Protein AF-A0A2D4L7W8-F1 (afdb_monomer)

Mean predicted aligned error: 4.24 Å

Radius of gyration: 17.44 Å; Cα contacts (8 Å, |Δi|>4): 324; chains: 1; bounding box: 41×47×42 Å

Solvent-accessible surface area (backbone atoms only — not comparable to full-atom values): 11522 Å² total; per-residue (Å²): 125,70,59,63,30,52,52,22,44,49,48,21,53,42,29,72,66,63,57,94,50,71,94,40,73,62,56,57,55,51,52,47,52,36,51,49,55,30,62,45,33,72,80,46,56,78,88,50,37,60,56,37,47,55,24,29,33,50,16,48,33,28,38,46,62,55,66,64,58,56,94,80,78,64,86,55,71,70,58,56,54,50,52,53,51,37,54,54,33,43,73,48,94,47,49,46,26,17,25,31,24,24,44,39,58,26,39,53,56,46,79,82,39,55,72,38,38,49,64,52,52,53,47,34,46,61,38,42,51,94,62,95,91,61,91,48,40,66,21,21,18,30,16,36,42,15,53,35,36,40,45,65,52,48,31,77,34,66,89,44,56,51,30,47,24,45,11,62,89,39,40,55,60,54,50,48,54,32,54,56,28,60,71,40,78,46,68,56,100,90,39,69,47,10,55,56,19,25,52,29,13,54,52,26,49,50,53,50,51,55,50,33,63,74,73,48,52,75,55,75,82,87

Secondary structure (DSSP, 8-state):
--HHHHHHHHHHHHHHTT-S-TT-THHHHHHHHHHHHHHGGGGS-HHHHHHHHHHHHHHHHHHIIIII--TT-PPPHHHHHHHHHHHHHTT-SSHHHHHHHHHHHHHS-HHHHTTTHHHHHHH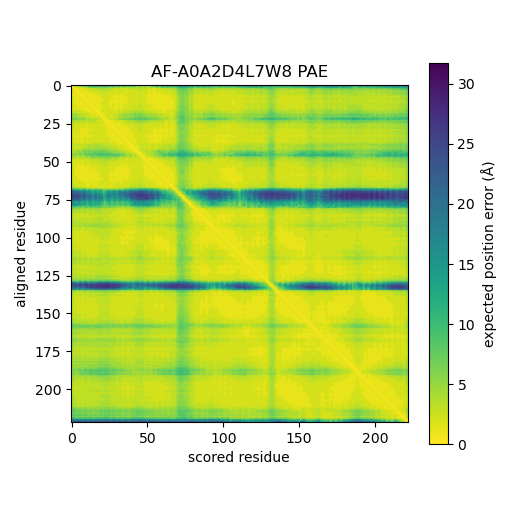HHHHHS--TT---HHHHHHHHHHHHHHHHHH-B-TTS-TTTSB-TTTHHHHHHHHHHHTT----BTTB-THHHHHHHHHHHHHHHHHHHHHH-GGGTT-

pLDDT: mean 92.63, std 9.6, range [49.78, 98.81]

InterPro domains:
  IPR016024 Armadillo-type fold [SSF48371] (28-213)
  IPR033162 Tubulin-folding cofactor D [PTHR12658] (1-216)

Nearest PDB structures (foldseek):
  3nmx-assembly3_C  TM=4.603E-01  e=1.894E-02  Homo sapiens
  3nmw-assembly2_B  TM=4.094E-01  e=3.753E-02  Homo sapiens
  3qhe-assembly1_A  TM=4.234E-01  e=6.488E-02  Homo sapiens
  3nmz-assembly3_B  TM=4.646E-01  e=1.770E-01  Homo sapiens
  4a0c-assembly2_B  TM=3.896E-01  e=1.853E-01  Homo sapiens

Foldseek 3Di:
DVPLLVLLQVLLVCLVVLPVCAVPCVLVVLVVSLLVLLQCLLVDDPVCSVSNLVSSLSSLLSSCVRHVPDPVLDHDPVLVVVVVSLLVQLVDPRLSSLLSSLSNLLSHALSSQALPQVVLLVSLLVSLDDDDPDPSLSSNLSSLLSLLSNQVRLAADQPDDSSRHNHLVCVVVSLVSLVNLLPQQDADPVGRSSVSSNVSSVVSVVSSCVRCVVPPVVSVVD

Organism: NCBI:txid1970185

Sequence (222 aa):
ELMRPAVCTLIEKLSLSKMPFRKDPIIDDWQWLINDSLQSLHLISSNSRQRIKESAVSALAALCNEYYCNEEGGGNPAEQDLLVQYISGLQSHEEMIRCGFSLALGALPKFLLKGKLQEVLDALKKATSISGGVSFAESRRDGLKAVARVCLTVGVNGEGSPNEFVCKSNVTKIYNILLDGLNDYTTDSRGDVGAWVREAAMTSLMEITLLLTRTEPALIDA

Structure (mmCIF, N/CA/C/O backbone):
data_AF-A0A2D4L7W8-F1
#
_entry.id   AF-A0A2D4L7W8-F1
#
loop_
_atom_site.group_PDB
_atom_site.id
_atom_site.type_symbol
_atom_site.label_atom_id
_atom_site.label_alt_id
_atom_site.label_comp_id
_atom_site.label_asym_id
_atom_site.label_entity_id
_atom_site.label_seq_id
_atom_site.pdbx_PDB_ins_code
_atom_site.Cartn_x
_atom_site.Cartn_y
_atom_site.Cartn_z
_atom_site.occupancy
_atom_site.B_iso_or_equiv
_atom_site.auth_seq_id
_atom_site.auth_comp_id
_atom_site.auth_asym_id
_atom_site.auth_atom_id
_atom_site.pdbx_PDB_model_num
ATOM 1 N N . GLU A 1 1 ? 17.115 10.110 -14.290 1.00 74.94 1 GLU A N 1
ATOM 2 C CA . GLU A 1 1 ? 15.826 9.998 -13.562 1.00 74.94 1 GLU A CA 1
ATOM 3 C C . GLU A 1 1 ? 14.611 9.687 -14.447 1.00 74.94 1 GLU A C 1
ATOM 5 O O . GLU A 1 1 ? 13.678 9.080 -13.947 1.00 74.94 1 GLU A O 1
ATOM 10 N N . LEU A 1 2 ? 14.611 10.017 -15.750 1.00 88.00 2 LEU A N 1
ATOM 11 C CA . LEU A 1 2 ? 13.474 9.735 -16.652 1.00 88.00 2 LEU A CA 1
ATOM 12 C C . LEU A 1 2 ? 13.341 8.267 -17.099 1.00 88.00 2 LEU A C 1
ATOM 14 O O . LEU A 1 2 ? 12.250 7.844 -17.467 1.00 88.00 2 LEU A O 1
ATOM 18 N N . MET A 1 3 ? 14.427 7.488 -17.047 1.00 93.56 3 MET A N 1
ATOM 19 C CA . MET A 1 3 ? 14.428 6.096 -17.515 1.00 93.56 3 MET A CA 1
ATOM 20 C C . MET A 1 3 ? 13.598 5.166 -16.629 1.00 93.56 3 MET A C 1
ATOM 22 O O . MET A 1 3 ? 12.768 4.435 -17.149 1.00 93.56 3 MET A O 1
ATOM 26 N N . ARG A 1 4 ? 13.762 5.227 -15.298 1.00 94.31 4 ARG A N 1
ATOM 27 C CA . ARG A 1 4 ? 12.995 4.396 -14.350 1.00 94.31 4 ARG A CA 1
ATOM 28 C C . ARG A 1 4 ? 11.478 4.477 -14.575 1.00 94.31 4 ARG A C 1
ATOM 30 O O . ARG A 1 4 ? 10.881 3.426 -14.797 1.00 94.31 4 ARG A O 1
ATOM 37 N N . PRO A 1 5 ? 10.847 5.671 -14.597 1.00 94.94 5 PRO A N 1
ATOM 38 C CA . PRO A 1 5 ? 9.410 5.745 -14.801 1.00 94.94 5 PRO A CA 1
ATOM 39 C C . PRO A 1 5 ? 9.003 5.317 -16.214 1.00 94.94 5 PRO A C 1
ATOM 41 O O . PRO A 1 5 ? 7.969 4.682 -16.364 1.00 94.94 5 PRO A O 1
ATOM 44 N N . ALA A 1 6 ? 9.815 5.593 -17.243 1.00 97.00 6 ALA A N 1
ATOM 45 C CA . ALA A 1 6 ? 9.523 5.145 -18.606 1.00 97.00 6 ALA A CA 1
ATOM 46 C C . ALA A 1 6 ? 9.536 3.612 -18.732 1.00 97.00 6 ALA A C 1
ATOM 48 O O . ALA A 1 6 ? 8.628 3.041 -19.333 1.00 97.00 6 ALA A O 1
ATOM 49 N N . VAL A 1 7 ? 10.527 2.945 -18.134 1.00 97.25 7 VAL A N 1
ATOM 50 C CA . VAL A 1 7 ? 10.622 1.479 -18.142 1.00 97.25 7 VAL A CA 1
ATOM 51 C C . VAL A 1 7 ? 9.527 0.856 -17.277 1.00 97.25 7 VAL A C 1
ATOM 53 O O . VAL A 1 7 ? 8.903 -0.100 -17.718 1.00 97.25 7 VAL A O 1
ATOM 56 N N . CYS A 1 8 ? 9.207 1.429 -16.111 1.00 98.19 8 CYS A N 1
ATOM 57 C CA . CYS A 1 8 ? 8.067 0.972 -15.310 1.00 98.19 8 CYS A CA 1
ATOM 58 C C . CYS A 1 8 ? 6.753 1.077 -16.102 1.00 98.19 8 CYS A C 1
ATOM 60 O O . CYS A 1 8 ? 5.992 0.118 -16.156 1.00 98.19 8 CYS A O 1
ATOM 62 N N . THR A 1 9 ? 6.512 2.193 -16.798 1.00 98.25 9 THR A N 1
ATOM 63 C CA . THR A 1 9 ? 5.343 2.326 -17.679 1.00 98.25 9 THR A CA 1
ATOM 64 C C . THR A 1 9 ? 5.361 1.302 -18.815 1.00 98.25 9 THR A C 1
ATOM 66 O O . THR A 1 9 ? 4.315 0.745 -19.132 1.00 98.25 9 THR A O 1
ATOM 69 N N . LEU A 1 10 ? 6.516 1.016 -19.422 1.00 98.25 10 LEU A N 1
ATOM 70 C CA . LEU A 1 10 ? 6.618 -0.032 -20.439 1.00 98.25 10 LEU A CA 1
ATOM 71 C C . LEU A 1 10 ? 6.218 -1.398 -19.866 1.00 98.25 10 LEU A C 1
ATOM 73 O O . LEU A 1 10 ? 5.358 -2.054 -20.448 1.00 98.25 10 LEU A O 1
ATOM 77 N N . ILE A 1 11 ? 6.784 -1.789 -18.719 1.00 98.50 11 ILE A N 1
ATOM 78 C CA . ILE A 1 11 ? 6.453 -3.042 -18.025 1.00 98.50 11 ILE A CA 1
ATOM 79 C C . ILE A 1 11 ? 4.950 -3.104 -17.752 1.00 98.50 11 ILE A C 1
ATOM 81 O O . ILE A 1 11 ? 4.298 -4.069 -18.135 1.00 98.50 11 ILE A O 1
ATOM 85 N N . GLU A 1 12 ? 4.376 -2.043 -17.180 1.00 98.56 12 GLU A N 1
ATOM 86 C CA . GLU A 1 12 ? 2.938 -1.939 -16.928 1.00 98.56 12 GLU A CA 1
ATOM 87 C C . GLU A 1 12 ? 2.121 -2.205 -18.202 1.00 98.56 12 GLU A C 1
ATOM 89 O O . GLU A 1 12 ? 1.208 -3.031 -18.193 1.00 98.56 12 GLU A O 1
ATOM 94 N N . LYS A 1 13 ? 2.449 -1.546 -19.323 1.00 98.50 13 LYS A N 1
ATOM 95 C CA . LYS A 1 13 ? 1.697 -1.709 -20.577 1.00 98.50 13 LYS A CA 1
ATOM 96 C C . LYS A 1 13 ? 1.876 -3.089 -21.200 1.00 98.50 13 LYS A C 1
ATOM 98 O O . LYS A 1 13 ? 0.904 -3.608 -21.747 1.00 98.50 13 LYS A O 1
ATOM 103 N N . LEU A 1 14 ? 3.057 -3.696 -21.103 1.00 98.12 14 LEU A N 1
ATOM 104 C CA . LEU A 1 14 ? 3.293 -5.060 -21.586 1.00 98.12 14 LEU A CA 1
ATOM 105 C C . LEU A 1 14 ? 2.501 -6.085 -20.763 1.00 98.12 14 LEU A C 1
ATOM 107 O O . LEU A 1 14 ? 1.849 -6.947 -21.351 1.00 98.12 14 LEU A O 1
ATOM 111 N N . SER A 1 15 ? 2.489 -5.947 -19.433 1.00 97.31 15 SER A N 1
ATOM 112 C CA . SER A 1 15 ? 1.692 -6.782 -18.526 1.00 97.31 15 SER A CA 1
ATOM 113 C C . SER A 1 15 ? 0.192 -6.640 -18.794 1.00 97.31 15 SER A C 1
ATOM 115 O O . SER A 1 15 ? -0.500 -7.634 -18.985 1.00 97.31 15 SER A O 1
ATOM 117 N N . LEU A 1 16 ? -0.322 -5.409 -18.901 1.00 97.31 16 LEU A N 1
ATOM 118 C CA . LEU A 1 16 ? -1.742 -5.163 -19.196 1.00 97.31 16 LEU A CA 1
ATOM 119 C C . LEU A 1 16 ? -2.159 -5.668 -20.586 1.00 97.31 16 LEU A C 1
ATOM 121 O O . LEU A 1 16 ? -3.309 -6.057 -20.779 1.00 97.31 16 LEU A O 1
ATOM 125 N N . SER A 1 17 ? -1.229 -5.677 -21.544 1.00 97.56 17 SER A N 1
ATOM 126 C CA . SER A 1 17 ? -1.450 -6.222 -22.890 1.00 97.56 17 SER A CA 1
ATOM 127 C C . SER A 1 17 ? -1.303 -7.743 -22.955 1.00 97.56 17 SER A C 1
ATOM 129 O O . SER A 1 17 ? -1.471 -8.309 -24.033 1.00 97.56 17 SER A O 1
ATOM 131 N N . LYS A 1 18 ? -0.995 -8.404 -21.829 1.00 95.19 18 LYS A N 1
ATOM 132 C CA . LYS A 1 18 ? -0.820 -9.859 -21.723 1.00 95.19 18 LYS A CA 1
ATOM 133 C C . LYS A 1 18 ? 0.200 -10.403 -22.717 1.00 95.19 18 LYS A C 1
ATOM 135 O O . LYS A 1 18 ? -0.028 -11.415 -23.382 1.00 95.19 18 LYS A O 1
ATOM 140 N N . MET A 1 19 ? 1.309 -9.682 -22.868 1.00 96.44 19 MET A N 1
ATOM 141 C CA . MET A 1 19 ? 2.380 -10.131 -23.748 1.00 96.44 19 MET A CA 1
ATOM 142 C C . MET A 1 19 ? 2.887 -11.512 -23.300 1.00 96.44 19 MET A C 1
ATOM 144 O O . MET A 1 19 ? 2.935 -11.788 -22.100 1.00 96.44 19 MET A O 1
ATOM 148 N N . PRO A 1 20 ? 3.257 -12.402 -24.235 1.00 94.12 20 PRO A N 1
ATOM 149 C CA . PRO A 1 20 ? 3.492 -13.816 -23.947 1.00 94.12 20 PRO A CA 1
ATOM 150 C C . PRO A 1 20 ? 4.878 -14.080 -23.324 1.00 94.12 20 PRO A C 1
ATOM 152 O O . PRO A 1 20 ? 5.646 -14.885 -23.836 1.00 94.12 20 PRO A O 1
ATOM 155 N N . PHE A 1 21 ? 5.193 -13.412 -22.210 1.00 93.00 21 PHE A N 1
ATOM 156 C CA . PHE A 1 21 ? 6.450 -13.546 -21.455 1.00 93.00 21 PHE A CA 1
ATOM 157 C C . PHE A 1 21 ? 6.312 -14.416 -20.194 1.00 93.00 21 PHE A C 1
ATOM 159 O O . PHE A 1 21 ? 7.176 -14.411 -19.321 1.00 93.00 21 PHE A O 1
ATOM 166 N N . ARG A 1 22 ? 5.216 -15.171 -20.047 1.00 87.12 22 ARG A N 1
ATOM 167 C CA . ARG A 1 22 ? 5.065 -16.088 -18.906 1.00 87.12 22 ARG A CA 1
ATOM 168 C C . ARG A 1 22 ? 6.208 -17.106 -18.905 1.00 87.12 22 ARG A C 1
ATOM 170 O O . ARG A 1 22 ? 6.434 -17.769 -19.913 1.00 87.12 22 ARG A O 1
ATOM 177 N N . LYS A 1 23 ? 6.860 -17.267 -17.747 1.00 84.38 23 LYS A N 1
ATOM 178 C CA . LYS A 1 23 ? 8.045 -18.127 -17.534 1.00 84.38 23 LYS A CA 1
ATOM 179 C C . LYS A 1 23 ? 9.312 -17.662 -18.267 1.00 84.38 23 LYS A C 1
ATOM 181 O O . LYS A 1 23 ? 10.294 -18.399 -18.286 1.00 84.38 23 LYS A O 1
ATOM 186 N N . ASP A 1 24 ? 9.296 -16.473 -18.859 1.00 92.31 24 ASP A N 1
ATOM 187 C CA . ASP A 1 24 ? 10.491 -15.859 -19.423 1.00 92.31 24 ASP A CA 1
ATOM 188 C C . ASP A 1 24 ? 11.331 -15.233 -18.287 1.00 92.31 24 ASP A C 1
ATOM 190 O O . ASP A 1 24 ? 10.759 -14.556 -17.424 1.00 92.31 24 ASP A O 1
ATOM 194 N N . PRO A 1 25 ? 12.665 -15.427 -18.263 1.00 91.75 25 PRO A N 1
ATOM 195 C CA . PRO A 1 25 ? 13.550 -14.806 -17.273 1.00 91.75 25 PRO A CA 1
ATOM 196 C C . PRO A 1 25 ? 13.430 -13.277 -17.183 1.00 91.75 25 PRO A C 1
ATOM 198 O O . PRO A 1 25 ? 13.729 -12.700 -16.141 1.00 91.75 25 PRO A O 1
ATOM 201 N N . ILE A 1 26 ? 12.945 -12.609 -18.237 1.00 95.12 26 ILE A N 1
ATOM 202 C CA . ILE A 1 26 ? 12.735 -11.157 -18.248 1.00 95.12 26 ILE A CA 1
ATOM 203 C C . ILE A 1 26 ? 11.790 -10.676 -17.136 1.00 95.12 26 ILE A C 1
ATOM 205 O O . ILE A 1 26 ? 11.881 -9.527 -16.705 1.00 95.12 26 ILE A O 1
ATOM 209 N N . ILE A 1 27 ? 10.889 -11.539 -16.649 1.00 93.56 27 ILE A N 1
ATOM 210 C CA . ILE A 1 27 ? 9.978 -11.205 -15.548 1.00 93.56 27 ILE A CA 1
ATOM 211 C C . ILE A 1 27 ? 10.758 -10.929 -14.258 1.00 93.56 27 ILE A C 1
ATOM 213 O O . ILE A 1 27 ? 10.405 -10.002 -13.525 1.00 93.56 27 ILE A O 1
ATOM 217 N N . ASP A 1 28 ? 11.847 -11.661 -14.016 1.00 92.50 28 ASP A N 1
ATOM 218 C CA . ASP A 1 28 ? 12.707 -11.455 -12.850 1.00 92.50 28 ASP A CA 1
ATOM 219 C C . ASP A 1 28 ? 13.477 -10.131 -12.967 1.00 92.50 28 ASP A C 1
ATOM 221 O O . ASP A 1 28 ? 13.547 -9.368 -12.002 1.00 92.50 28 ASP A O 1
ATOM 225 N N . ASP A 1 29 ? 13.964 -9.792 -14.166 1.00 95.56 29 ASP A N 1
ATOM 226 C CA . ASP A 1 29 ? 14.625 -8.508 -14.437 1.00 95.56 29 ASP A CA 1
ATOM 227 C C . ASP A 1 29 ? 13.665 -7.320 -14.268 1.00 95.56 29 ASP A C 1
ATOM 229 O O . ASP A 1 29 ? 14.029 -6.273 -13.720 1.00 95.56 29 ASP A O 1
ATOM 233 N N . TRP A 1 30 ? 12.415 -7.466 -14.715 1.00 96.81 30 TRP A N 1
ATOM 234 C CA . TRP A 1 30 ? 11.371 -6.458 -14.533 1.00 96.81 30 TRP A CA 1
ATOM 235 C C . TRP A 1 30 ? 11.021 -6.269 -13.060 1.00 96.81 30 TRP A C 1
ATOM 237 O O . TRP A 1 30 ? 10.953 -5.129 -12.590 1.00 96.81 30 TRP A O 1
ATOM 247 N N . GLN A 1 31 ? 10.852 -7.365 -12.318 1.00 95.50 31 GLN A N 1
ATOM 248 C CA . GLN A 1 31 ? 10.612 -7.323 -10.879 1.00 95.50 31 GLN A CA 1
ATOM 249 C C . GLN A 1 31 ? 11.787 -6.678 -10.136 1.00 95.50 31 GLN A C 1
ATOM 251 O O . GLN A 1 31 ? 11.576 -5.828 -9.264 1.00 95.50 31 GLN A O 1
ATOM 256 N N . TRP A 1 32 ? 13.023 -7.027 -10.504 1.00 95.56 32 TRP A N 1
ATOM 257 C CA . TRP A 1 32 ? 14.230 -6.426 -9.948 1.00 95.56 32 TRP A CA 1
ATOM 258 C C . TRP A 1 32 ? 14.274 -4.920 -10.208 1.00 95.56 32 TRP A C 1
ATOM 260 O O . TRP A 1 32 ? 14.484 -4.151 -9.273 1.00 95.56 32 TRP A O 1
ATOM 270 N N . LEU A 1 33 ? 14.003 -4.472 -11.438 1.00 97.00 33 LEU A N 1
ATOM 271 C CA . LEU A 1 33 ? 14.020 -3.051 -11.793 1.00 97.00 33 LEU A CA 1
ATOM 272 C C . LEU A 1 33 ? 12.966 -2.249 -11.024 1.00 97.00 33 LEU A C 1
ATOM 274 O O . LEU A 1 33 ? 13.234 -1.117 -10.604 1.00 97.00 33 LEU A O 1
ATOM 278 N N . ILE A 1 34 ? 11.774 -2.816 -10.834 1.00 97.38 34 ILE A N 1
ATOM 279 C CA . ILE A 1 34 ? 10.714 -2.215 -10.016 1.00 97.38 34 ILE A CA 1
ATOM 280 C C . ILE A 1 34 ? 11.191 -2.089 -8.566 1.00 97.38 34 ILE A C 1
ATOM 282 O O . ILE A 1 34 ? 11.145 -0.993 -8.001 1.00 97.38 34 ILE A O 1
ATOM 286 N N . ASN A 1 35 ? 11.714 -3.172 -7.987 1.00 96.12 35 ASN A N 1
ATOM 287 C CA . ASN A 1 35 ? 12.196 -3.192 -6.606 1.00 96.12 35 ASN A CA 1
ATOM 288 C C . ASN A 1 35 ? 13.355 -2.211 -6.397 1.00 96.12 35 ASN A C 1
ATOM 290 O O . ASN A 1 35 ? 13.337 -1.427 -5.450 1.00 96.12 35 ASN A O 1
ATOM 294 N N . ASP A 1 36 ? 14.320 -2.181 -7.313 1.00 95.81 36 ASP A N 1
ATOM 295 C CA . ASP A 1 36 ? 15.438 -1.241 -7.293 1.00 95.81 36 ASP A CA 1
ATOM 296 C C . ASP A 1 36 ? 14.967 0.216 -7.444 1.00 95.81 36 ASP A C 1
ATOM 298 O O . ASP A 1 36 ? 15.502 1.125 -6.805 1.00 95.81 36 ASP A O 1
ATOM 302 N N . SER A 1 37 ? 13.915 0.461 -8.231 1.00 96.31 37 SER A N 1
ATOM 303 C CA . SER A 1 37 ? 13.325 1.798 -8.367 1.00 96.31 37 SER A CA 1
ATOM 304 C C . SER A 1 37 ? 12.682 2.294 -7.073 1.00 96.31 37 SER A C 1
ATOM 306 O O . SER A 1 37 ? 12.755 3.492 -6.802 1.00 96.31 37 SER A O 1
ATOM 308 N N . LEU A 1 38 ? 12.111 1.398 -6.261 1.00 95.81 38 LEU A N 1
ATOM 309 C CA . LEU A 1 38 ? 11.584 1.712 -4.928 1.00 95.81 38 LEU A CA 1
ATOM 310 C C . LEU A 1 38 ? 12.707 1.849 -3.884 1.00 95.81 38 LEU A C 1
ATOM 312 O O . LEU A 1 38 ? 12.706 2.793 -3.093 1.00 95.81 38 LEU A O 1
ATOM 316 N N . GLN A 1 39 ? 13.707 0.965 -3.919 1.00 94.69 39 GLN A N 1
ATOM 317 C CA . GLN A 1 39 ? 14.863 0.976 -3.013 1.00 94.69 39 GLN A CA 1
ATOM 318 C C . GLN A 1 39 ? 15.731 2.233 -3.194 1.00 94.69 39 GLN A C 1
ATOM 320 O O . GLN A 1 39 ? 16.248 2.808 -2.234 1.00 94.69 39 GLN A O 1
ATOM 325 N N . SER A 1 40 ? 15.874 2.702 -4.431 1.00 93.50 40 SER A N 1
ATOM 326 C CA . SER A 1 40 ? 16.736 3.834 -4.771 1.00 93.50 40 SER A CA 1
ATOM 327 C C . SER A 1 40 ? 16.064 5.203 -4.600 1.00 93.50 40 SER A C 1
ATOM 329 O O . SER A 1 40 ? 16.682 6.215 -4.924 1.00 93.50 40 SER A O 1
ATOM 331 N N . LEU A 1 41 ? 14.825 5.292 -4.091 1.00 92.88 41 LEU A N 1
ATOM 332 C CA . LEU A 1 41 ? 14.072 6.560 -4.018 1.00 92.88 41 LEU A CA 1
ATOM 333 C C . LEU A 1 41 ? 14.777 7.666 -3.218 1.00 92.88 41 LEU A C 1
ATOM 335 O O . LEU A 1 41 ? 14.593 8.846 -3.520 1.00 92.88 41 LEU A O 1
ATOM 339 N N . HIS A 1 42 ? 15.587 7.301 -2.224 1.00 91.06 42 HIS A N 1
ATOM 340 C CA . HIS A 1 42 ? 16.369 8.246 -1.423 1.00 91.06 42 HIS A CA 1
ATOM 341 C C . HIS A 1 42 ? 17.442 8.987 -2.251 1.00 91.06 42 HIS A C 1
ATOM 343 O O . HIS A 1 42 ? 17.759 10.136 -1.953 1.00 91.06 42 HIS A O 1
ATOM 349 N N . LEU A 1 43 ? 17.918 8.382 -3.347 1.00 91.62 43 LEU A N 1
ATOM 350 C CA . LEU A 1 43 ? 18.908 8.953 -4.273 1.00 91.62 43 LEU A CA 1
ATOM 351 C C . LEU A 1 43 ? 18.287 9.835 -5.368 1.00 91.62 43 LEU A C 1
ATOM 353 O O . LEU A 1 43 ? 19.010 10.461 -6.139 1.00 91.62 43 LEU A O 1
ATOM 357 N N . ILE A 1 44 ? 16.956 9.861 -5.478 1.00 90.81 44 ILE A N 1
ATOM 358 C CA . ILE A 1 44 ? 16.235 10.570 -6.542 1.00 90.81 44 ILE A CA 1
ATOM 359 C C . ILE A 1 44 ? 15.869 11.983 -6.084 1.00 90.81 44 ILE A C 1
ATOM 361 O O . ILE A 1 44 ? 15.522 12.199 -4.919 1.00 90.81 44 ILE A O 1
ATOM 365 N N . SER A 1 45 ? 15.879 12.947 -7.006 1.00 86.88 45 SER A N 1
ATOM 366 C CA . SER A 1 45 ? 15.394 14.306 -6.758 1.00 86.88 45 SER A CA 1
ATOM 367 C C . SER A 1 45 ? 13.921 14.341 -6.318 1.00 86.88 45 SER A C 1
ATOM 369 O O . SER A 1 45 ? 13.088 13.559 -6.783 1.00 86.88 45 SER A O 1
ATOM 371 N N . SER A 1 46 ? 13.567 15.278 -5.433 1.00 84.06 46 SER A N 1
ATOM 372 C CA . SER A 1 46 ? 12.203 15.419 -4.891 1.00 84.06 46 SER A CA 1
ATOM 373 C C . SER A 1 46 ? 11.123 15.493 -5.977 1.00 84.06 46 SER A C 1
ATOM 375 O O . SER A 1 46 ? 10.086 14.845 -5.853 1.00 84.06 46 SER A O 1
ATOM 377 N N . ASN A 1 47 ? 11.399 16.205 -7.073 1.00 84.44 47 ASN A N 1
ATOM 378 C CA . ASN A 1 47 ? 10.465 16.411 -8.184 1.00 84.44 47 ASN A CA 1
ATOM 379 C C . ASN A 1 47 ? 10.174 15.125 -8.976 1.00 84.44 47 ASN A C 1
ATOM 381 O O . ASN A 1 47 ? 9.091 14.975 -9.540 1.00 84.44 47 ASN A O 1
ATOM 385 N N . SER A 1 48 ?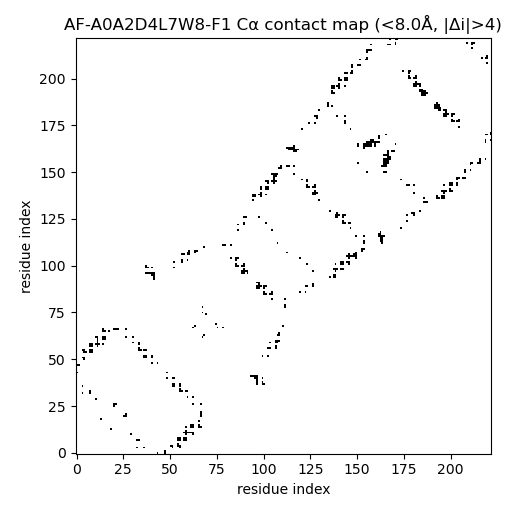 11.124 14.188 -9.019 1.00 89.50 48 SER A N 1
ATOM 386 C CA . SER A 1 48 ? 10.985 12.925 -9.752 1.00 89.50 48 SER A CA 1
ATOM 387 C C . SER A 1 48 ? 10.454 11.786 -8.876 1.00 89.50 48 SER A C 1
ATOM 389 O O . SER A 1 48 ? 9.850 10.851 -9.405 1.00 89.50 48 SER A O 1
ATOM 391 N N . ARG A 1 49 ? 10.639 11.848 -7.546 1.00 91.88 49 ARG A N 1
ATOM 392 C CA . ARG A 1 49 ? 10.269 10.771 -6.601 1.00 91.88 49 ARG A CA 1
ATOM 393 C C . ARG A 1 49 ? 8.828 10.313 -6.755 1.00 91.88 49 ARG A C 1
ATOM 395 O O . ARG A 1 49 ? 8.585 9.113 -6.827 1.00 91.88 49 ARG A O 1
ATOM 402 N N . GLN A 1 50 ? 7.882 11.249 -6.813 1.00 91.81 50 GLN A N 1
ATOM 403 C CA . GLN A 1 50 ? 6.462 10.902 -6.883 1.00 91.81 50 GLN A CA 1
ATOM 404 C C . GLN A 1 50 ? 6.135 10.128 -8.164 1.00 91.81 50 GLN A C 1
ATOM 406 O O . GLN A 1 50 ? 5.534 9.060 -8.099 1.00 91.81 50 GLN A O 1
ATOM 411 N N . ARG A 1 51 ? 6.639 10.597 -9.310 1.00 94.25 51 ARG A N 1
ATOM 412 C CA . ARG A 1 51 ? 6.452 9.929 -10.602 1.00 94.25 51 ARG A CA 1
ATOM 413 C C . ARG A 1 51 ? 7.072 8.529 -10.627 1.00 94.25 51 ARG A C 1
ATOM 415 O O . ARG A 1 51 ? 6.487 7.609 -11.198 1.00 94.25 51 ARG A O 1
ATOM 422 N N . ILE A 1 52 ? 8.249 8.351 -10.023 1.00 95.31 52 ILE A N 1
ATOM 423 C CA . ILE A 1 52 ? 8.893 7.032 -9.925 1.00 95.31 52 ILE A CA 1
ATOM 424 C C . ILE A 1 52 ? 8.076 6.098 -9.033 1.00 95.31 52 ILE A C 1
ATOM 426 O O . ILE A 1 52 ? 7.821 4.972 -9.444 1.00 95.31 52 ILE A O 1
ATOM 430 N N . LYS A 1 53 ? 7.608 6.567 -7.867 1.00 94.56 53 LYS A N 1
ATOM 431 C CA . LYS A 1 53 ? 6.729 5.781 -6.986 1.00 94.56 53 LYS A CA 1
ATOM 432 C C . LYS A 1 53 ? 5.487 5.295 -7.730 1.00 94.56 53 LYS A C 1
ATOM 434 O O . LYS A 1 53 ? 5.231 4.100 -7.768 1.00 94.56 53 LYS A O 1
ATOM 439 N N . GLU A 1 54 ? 4.742 6.205 -8.352 1.00 95.81 54 GLU A N 1
ATOM 440 C CA . GLU A 1 54 ? 3.479 5.881 -9.029 1.00 95.81 54 GLU A CA 1
ATOM 441 C C . GLU A 1 54 ? 3.666 4.895 -10.185 1.00 95.81 54 GLU A C 1
ATOM 443 O O . GLU A 1 54 ? 2.929 3.914 -10.292 1.00 95.81 54 GLU A O 1
ATOM 448 N N . SER A 1 55 ? 4.674 5.127 -11.029 1.00 97.62 55 SER A N 1
ATOM 449 C CA . SER A 1 55 ? 4.965 4.240 -12.159 1.00 97.62 55 SER A CA 1
ATOM 450 C C . SER A 1 55 ? 5.455 2.863 -11.707 1.00 97.62 55 SER A C 1
ATOM 452 O O . SER A 1 55 ? 4.972 1.866 -12.234 1.00 97.62 55 SER A O 1
ATOM 454 N N . ALA A 1 56 ? 6.344 2.781 -10.711 1.00 97.94 56 ALA A N 1
ATOM 455 C CA . ALA A 1 56 ? 6.828 1.506 -10.177 1.00 97.94 56 ALA A CA 1
ATOM 456 C C . ALA A 1 56 ? 5.703 0.696 -9.516 1.00 97.94 56 ALA A C 1
ATOM 458 O O . ALA A 1 56 ? 5.584 -0.500 -9.759 1.00 97.94 56 ALA A O 1
ATOM 459 N N . VAL A 1 57 ? 4.837 1.347 -8.734 1.00 97.81 57 VAL A N 1
ATOM 460 C CA . VAL A 1 57 ? 3.690 0.702 -8.074 1.00 97.81 57 VAL A CA 1
ATOM 461 C C . VAL A 1 57 ? 2.656 0.212 -9.094 1.00 97.81 57 VAL A C 1
ATOM 463 O O . VAL A 1 57 ? 2.133 -0.892 -8.957 1.00 97.81 57 VAL A O 1
ATOM 466 N N . SER A 1 58 ? 2.391 0.990 -10.148 1.00 98.19 58 SER A N 1
ATOM 467 C CA . SER A 1 58 ? 1.480 0.579 -11.229 1.00 98.19 58 SER A CA 1
ATOM 468 C C . SER A 1 58 ? 2.047 -0.600 -12.024 1.00 98.19 58 SER A C 1
ATOM 470 O O . SER A 1 58 ? 1.336 -1.569 -12.292 1.00 98.19 58 SER A O 1
ATOM 472 N N . ALA A 1 59 ? 3.344 -0.549 -12.343 1.00 98.44 59 ALA A N 1
ATOM 473 C CA . ALA A 1 59 ? 4.056 -1.635 -13.005 1.00 98.44 59 ALA A CA 1
ATOM 474 C C . ALA A 1 59 ? 4.028 -2.918 -12.176 1.00 98.44 59 ALA A C 1
ATOM 476 O O . ALA A 1 59 ? 3.719 -3.973 -12.720 1.00 98.44 59 ALA A O 1
ATOM 477 N N . LEU A 1 60 ? 4.277 -2.815 -10.866 1.00 97.75 60 LEU A N 1
ATOM 478 C CA . LEU A 1 60 ? 4.226 -3.934 -9.929 1.00 97.75 60 LEU A CA 1
ATOM 479 C C . LEU A 1 60 ? 2.854 -4.603 -9.933 1.00 97.75 60 LEU A C 1
ATOM 481 O O . LEU A 1 60 ? 2.757 -5.808 -10.139 1.00 97.75 60 LEU A O 1
ATOM 485 N N . ALA A 1 61 ? 1.789 -3.818 -9.748 1.00 96.81 61 ALA A N 1
ATOM 486 C CA . ALA A 1 61 ? 0.430 -4.344 -9.730 1.00 96.81 61 ALA A CA 1
ATOM 487 C C . ALA A 1 61 ? 0.108 -5.096 -11.029 1.00 96.81 61 ALA A C 1
ATOM 489 O O . ALA A 1 61 ? -0.424 -6.206 -10.988 1.00 96.81 61 ALA A O 1
ATOM 490 N N . ALA A 1 62 ? 0.447 -4.514 -12.183 1.00 97.56 62 ALA A N 1
ATOM 491 C CA . ALA A 1 62 ? 0.205 -5.136 -13.478 1.00 97.56 62 ALA A CA 1
ATOM 492 C C . ALA A 1 62 ? 1.050 -6.407 -13.677 1.00 97.56 62 ALA A C 1
ATOM 494 O O . ALA A 1 62 ? 0.515 -7.429 -14.102 1.00 97.56 62 ALA A O 1
ATOM 495 N N . LEU A 1 63 ? 2.344 -6.358 -13.334 1.00 95.88 63 LEU A N 1
ATOM 496 C CA . LEU A 1 63 ? 3.275 -7.484 -13.427 1.00 95.88 63 LEU A CA 1
ATOM 497 C C . LEU A 1 63 ? 2.795 -8.669 -12.584 1.00 95.88 63 LEU A C 1
ATOM 499 O O . LEU A 1 63 ? 2.660 -9.773 -13.107 1.00 95.88 63 LEU A O 1
ATOM 503 N N . CYS A 1 64 ? 2.481 -8.434 -11.307 1.00 93.56 64 CYS A N 1
ATOM 504 C CA . CYS A 1 64 ? 2.010 -9.484 -10.411 1.00 93.56 64 CYS A CA 1
ATOM 505 C C . CYS A 1 64 ? 0.709 -10.114 -10.921 1.00 93.56 64 CYS A C 1
ATOM 507 O O . CYS A 1 64 ? 0.593 -11.335 -10.943 1.00 93.56 64 CYS A O 1
ATOM 509 N N . ASN A 1 65 ? -0.264 -9.307 -11.359 1.00 92.56 65 ASN A N 1
ATOM 510 C CA . ASN A 1 65 ? -1.543 -9.837 -11.839 1.00 92.56 65 ASN A CA 1
ATOM 511 C C . ASN A 1 65 ? -1.406 -10.708 -13.096 1.00 92.56 65 ASN A C 1
ATOM 513 O O . ASN A 1 65 ? -2.143 -11.683 -13.215 1.00 92.56 65 ASN A O 1
ATOM 517 N N . GLU A 1 66 ? -0.499 -10.377 -14.018 1.00 93.75 66 GLU A N 1
ATOM 518 C CA . GLU A 1 66 ? -0.359 -11.138 -15.265 1.00 93.75 66 GLU A CA 1
ATOM 519 C C . GLU A 1 66 ? 0.588 -12.335 -15.136 1.00 93.75 66 GLU A C 1
ATOM 521 O O . GLU A 1 66 ? 0.277 -13.419 -15.628 1.00 93.75 66 GLU A O 1
ATOM 526 N N . TYR A 1 67 ? 1.740 -12.158 -14.485 1.00 91.56 67 TYR A N 1
ATOM 527 C CA . TYR A 1 67 ? 2.819 -13.148 -14.541 1.00 91.56 67 TYR A CA 1
ATOM 528 C C . TYR A 1 67 ? 2.976 -13.986 -13.273 1.00 91.56 67 TYR A C 1
ATOM 530 O O . TYR A 1 67 ? 3.571 -15.058 -13.352 1.00 91.56 67 TYR A O 1
ATOM 538 N N . TYR A 1 68 ? 2.445 -13.542 -12.127 1.00 88.75 68 TYR A N 1
ATOM 539 C CA . TYR A 1 68 ? 2.497 -14.306 -10.867 1.00 88.75 68 TYR A CA 1
ATOM 540 C C . TYR A 1 68 ? 1.171 -14.977 -10.508 1.00 88.75 68 TYR A C 1
ATOM 542 O O . TYR A 1 68 ? 1.117 -15.782 -9.584 1.00 88.75 68 TYR A O 1
ATOM 550 N N . CYS A 1 69 ? 0.091 -14.687 -11.235 1.00 82.19 69 CYS A N 1
ATOM 551 C CA . CYS A 1 69 ? -1.166 -15.398 -11.055 1.00 82.19 69 CYS A CA 1
ATOM 552 C C . CYS A 1 69 ? -1.045 -16.812 -11.653 1.00 82.19 69 CYS A C 1
ATOM 554 O O . CYS A 1 69 ? -1.143 -16.996 -12.867 1.00 82.19 69 CYS A O 1
ATOM 556 N N . ASN A 1 70 ? -0.805 -17.820 -10.811 1.00 69.44 70 ASN A N 1
ATOM 557 C CA . ASN A 1 70 ? -0.762 -19.215 -11.247 1.00 69.44 70 ASN A CA 1
ATOM 558 C C . ASN A 1 70 ? -2.182 -19.748 -11.491 1.00 69.44 70 ASN A C 1
ATOM 560 O O . ASN A 1 70 ? -3.005 -19.778 -10.577 1.00 69.44 70 ASN A O 1
ATOM 564 N N . GLU A 1 71 ? -2.448 -20.259 -12.696 1.00 57.50 71 GLU A N 1
ATOM 565 C CA . GLU A 1 71 ? -3.720 -20.924 -13.033 1.00 57.50 71 GLU A CA 1
ATOM 566 C C . GLU A 1 71 ? -3.944 -22.223 -12.228 1.00 57.50 71 GLU A C 1
ATOM 568 O O . GLU A 1 71 ? -5.080 -22.663 -12.070 1.00 57.50 71 GLU A O 1
ATOM 573 N N . GLU A 1 72 ? -2.883 -22.806 -11.655 1.00 55.47 72 GLU A N 1
ATOM 574 C CA . GLU A 1 72 ? -2.915 -24.105 -10.961 1.00 55.47 72 GLU A CA 1
ATOM 575 C C . GLU A 1 72 ? -2.887 -24.013 -9.419 1.00 55.47 72 GLU A C 1
ATOM 577 O O . GLU A 1 72 ? -2.790 -25.029 -8.735 1.00 55.47 72 GLU A O 1
ATOM 582 N N . GLY A 1 73 ? -3.013 -22.816 -8.834 1.00 52.59 73 GLY A N 1
ATOM 583 C CA . GLY A 1 73 ? -3.283 -22.652 -7.394 1.00 52.59 73 GLY A CA 1
ATOM 584 C C . GLY A 1 73 ? -2.158 -23.044 -6.420 1.00 52.59 73 GLY A C 1
ATOM 585 O O . GLY A 1 73 ? -2.384 -23.036 -5.209 1.00 52.59 73 GLY A O 1
ATOM 586 N N . GLY A 1 74 ? -0.955 -23.358 -6.906 1.00 49.78 74 GLY A N 1
ATOM 587 C CA . GLY A 1 74 ? 0.242 -23.521 -6.077 1.00 49.78 74 GLY A CA 1
ATOM 588 C C . GLY A 1 74 ? 0.966 -22.188 -5.893 1.00 49.78 74 GLY A C 1
ATOM 589 O O . GLY A 1 74 ? 1.267 -21.526 -6.883 1.00 49.78 74 GLY A O 1
ATOM 590 N N . GLY A 1 75 ? 1.242 -21.787 -4.649 1.00 55.31 75 GLY A N 1
ATOM 591 C CA . GLY A 1 75 ? 2.047 -20.591 -4.373 1.00 55.31 75 GLY A CA 1
ATOM 592 C C . GLY A 1 75 ? 3.488 -20.800 -4.834 1.00 55.31 75 GLY A C 1
ATOM 593 O O . GLY A 1 75 ? 4.136 -21.766 -4.421 1.00 55.31 75 GLY A O 1
ATOM 594 N N . ASN A 1 76 ? 3.986 -19.928 -5.707 1.00 61.25 76 ASN A N 1
ATOM 595 C CA . ASN A 1 76 ? 5.375 -19.961 -6.152 1.00 61.25 76 ASN A CA 1
ATOM 59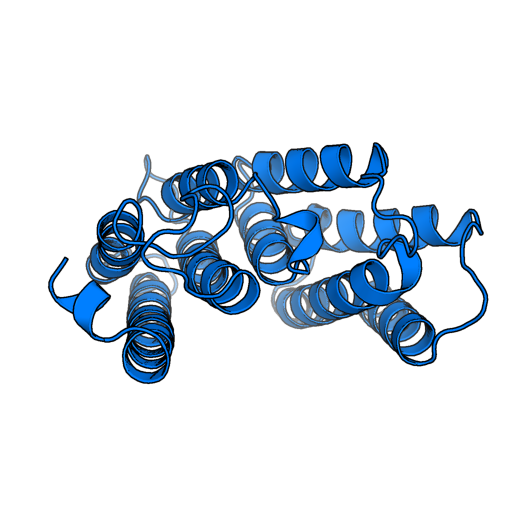6 C C . ASN A 1 76 ? 6.283 -19.439 -5.014 1.00 61.25 76 ASN A C 1
ATOM 598 O O . ASN A 1 76 ? 5.973 -18.398 -4.439 1.00 61.25 76 ASN A O 1
ATOM 602 N N . PRO A 1 77 ? 7.399 -20.108 -4.662 1.00 61.88 77 PRO A N 1
ATOM 603 C CA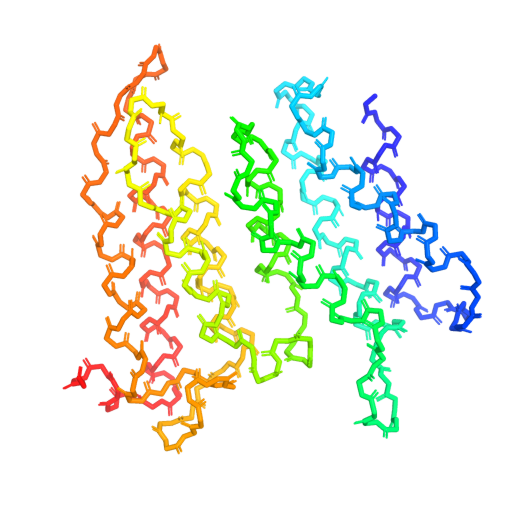 . PRO A 1 77 ? 8.362 -19.608 -3.671 1.00 61.88 77 PRO A CA 1
ATOM 604 C C . PRO A 1 77 ? 8.767 -18.135 -3.861 1.00 61.88 77 PRO A C 1
ATOM 606 O O . PRO A 1 77 ? 8.882 -17.404 -2.879 1.00 61.88 77 PRO A O 1
ATOM 609 N N . ALA A 1 78 ? 8.863 -17.674 -5.114 1.00 66.31 78 ALA A N 1
ATOM 610 C CA . ALA A 1 78 ? 9.158 -16.278 -5.448 1.00 66.31 78 ALA A CA 1
ATOM 611 C C . ALA A 1 78 ? 8.131 -15.272 -4.877 1.00 66.31 78 ALA A C 1
ATOM 613 O O . ALA A 1 78 ? 8.473 -14.130 -4.577 1.00 66.31 78 ALA A O 1
ATOM 614 N N . GLU A 1 79 ? 6.878 -15.692 -4.675 1.00 71.56 79 GLU A N 1
ATOM 615 C CA . GLU A 1 79 ? 5.811 -14.874 -4.082 1.00 71.56 79 GLU A CA 1
ATOM 616 C C . GLU A 1 79 ? 6.065 -14.598 -2.594 1.00 71.56 79 GLU A C 1
ATOM 618 O O . GLU A 1 79 ? 5.795 -13.498 -2.104 1.00 71.56 79 GLU A O 1
ATOM 623 N N . GLN A 1 80 ? 6.597 -15.590 -1.868 1.00 71.94 80 GLN A N 1
ATOM 624 C CA . GLN A 1 80 ? 6.910 -15.451 -0.445 1.00 71.94 80 GLN A CA 1
ATOM 625 C C . GLN A 1 80 ? 8.125 -14.549 -0.239 1.00 71.94 80 GLN A C 1
ATOM 627 O O . GLN A 1 80 ? 8.090 -13.666 0.622 1.00 71.94 80 GLN A O 1
ATOM 632 N N . ASP A 1 81 ? 9.156 -14.718 -1.067 1.00 83.19 81 ASP A N 1
ATOM 633 C CA . ASP A 1 81 ? 10.365 -13.894 -1.016 1.00 83.19 81 ASP A CA 1
ATOM 634 C C . ASP A 1 81 ? 10.050 -12.415 -1.283 1.00 83.19 81 ASP A C 1
ATOM 636 O O . ASP A 1 81 ? 10.562 -11.530 -0.590 1.00 83.19 81 ASP A O 1
ATOM 640 N N . LEU A 1 82 ? 9.131 -12.138 -2.217 1.00 88.50 82 LEU A N 1
ATOM 641 C CA . LEU A 1 82 ? 8.687 -10.781 -2.530 1.00 88.50 82 LEU A CA 1
ATOM 642 C C . LEU A 1 82 ? 8.031 -10.094 -1.324 1.00 88.50 82 LEU A C 1
ATOM 644 O O . LEU A 1 82 ? 8.365 -8.956 -0.985 1.00 88.50 82 LEU A O 1
ATOM 648 N N . LEU A 1 83 ? 7.110 -10.786 -0.647 1.00 91.69 83 LEU A N 1
ATOM 649 C CA . LEU A 1 83 ? 6.405 -10.219 0.500 1.00 91.69 83 LEU A CA 1
ATOM 650 C C . LEU A 1 83 ? 7.357 -9.949 1.673 1.00 91.69 83 LEU A C 1
ATOM 652 O O . LEU A 1 83 ? 7.286 -8.886 2.295 1.00 91.69 83 LEU A O 1
ATOM 656 N N . VAL A 1 84 ? 8.280 -10.878 1.940 1.00 93.00 84 VAL A N 1
ATOM 657 C CA . VAL A 1 84 ? 9.318 -10.727 2.972 1.00 93.00 84 VAL A CA 1
ATOM 658 C C . VAL A 1 84 ? 10.209 -9.521 2.669 1.00 93.00 84 VAL A C 1
ATOM 660 O O . VAL A 1 84 ? 10.472 -8.703 3.559 1.00 93.00 84 VAL A O 1
ATOM 663 N N . GLN A 1 85 ? 10.622 -9.348 1.409 1.00 94.00 85 GLN A N 1
ATOM 664 C CA . GLN A 1 85 ? 11.383 -8.176 0.985 1.00 94.00 85 GLN A CA 1
ATOM 665 C C . GLN A 1 85 ? 10.608 -6.883 1.270 1.00 94.00 85 GLN A C 1
ATOM 667 O O . GLN A 1 85 ? 11.163 -5.941 1.833 1.00 94.00 85 GLN A O 1
ATOM 672 N N . TYR A 1 86 ? 9.317 -6.831 0.948 1.00 96.50 86 TYR A N 1
ATOM 673 C CA . TYR A 1 86 ? 8.534 -5.602 1.092 1.00 96.50 86 TYR A CA 1
ATOM 674 C C . TYR A 1 86 ? 8.261 -5.249 2.553 1.00 96.50 86 TYR A C 1
ATOM 676 O O . TYR A 1 86 ? 8.380 -4.086 2.941 1.00 96.50 86 TYR A O 1
ATOM 684 N N . ILE A 1 87 ? 7.977 -6.250 3.389 1.00 96.88 87 ILE A N 1
ATOM 685 C CA . ILE A 1 87 ? 7.830 -6.075 4.837 1.00 96.88 87 ILE A CA 1
ATOM 686 C C . ILE A 1 87 ? 9.140 -5.582 5.462 1.00 96.88 87 ILE A C 1
ATOM 688 O O . ILE A 1 87 ? 9.118 -4.660 6.281 1.00 96.88 87 ILE A O 1
ATOM 692 N N . SER A 1 88 ? 10.287 -6.144 5.064 1.00 95.81 88 SER A N 1
ATOM 693 C CA . SER A 1 88 ? 11.588 -5.703 5.584 1.00 95.81 88 SER A CA 1
ATOM 694 C C . SER A 1 88 ? 11.926 -4.265 5.167 1.00 95.81 88 SER A C 1
ATOM 696 O O . SER A 1 88 ? 12.435 -3.494 5.983 1.00 95.81 88 SER A O 1
ATOM 698 N N . GLY A 1 89 ? 11.533 -3.852 3.958 1.00 95.62 89 GLY A N 1
ATOM 699 C CA . GLY A 1 89 ? 11.679 -2.481 3.466 1.00 95.62 89 GLY A CA 1
ATOM 700 C C . GLY A 1 89 ? 10.992 -1.415 4.332 1.00 95.62 89 GLY A C 1
ATOM 701 O O . GLY A 1 89 ? 11.477 -0.285 4.421 1.00 95.62 89 GLY A O 1
ATOM 702 N N . LEU A 1 90 ? 9.917 -1.768 5.050 1.00 95.44 90 LEU A N 1
ATOM 703 C CA . LEU A 1 90 ? 9.230 -0.862 5.984 1.00 95.44 90 LEU A CA 1
ATOM 704 C C . LEU A 1 90 ? 10.073 -0.481 7.211 1.00 95.44 90 LEU A C 1
ATOM 706 O O . LEU A 1 90 ? 9.784 0.530 7.860 1.00 95.44 90 LEU A O 1
ATOM 710 N N . GLN A 1 91 ? 11.095 -1.281 7.528 1.00 93.12 91 GLN A N 1
ATOM 711 C CA . GLN A 1 91 ? 12.011 -1.084 8.657 1.00 93.12 91 GLN A CA 1
ATOM 712 C C . GLN A 1 91 ? 13.301 -0.347 8.257 1.00 93.12 91 GLN A C 1
ATOM 714 O O . GLN A 1 91 ? 14.225 -0.245 9.061 1.00 93.12 91 GLN A O 1
ATOM 719 N N . SER A 1 92 ? 13.389 0.157 7.021 1.00 93.38 92 SER A N 1
ATOM 720 C CA . SER A 1 92 ? 14.545 0.933 6.565 1.00 93.38 92 SER A CA 1
ATOM 721 C C . SER A 1 92 ? 14.753 2.199 7.407 1.00 93.38 92 SER A C 1
ATOM 723 O O . SER A 1 92 ? 13.799 2.798 7.895 1.00 93.38 92 SER A O 1
ATOM 725 N N . HIS A 1 93 ? 16.003 2.646 7.529 1.00 91.50 93 HIS A N 1
ATOM 726 C CA . HIS A 1 93 ? 16.340 3.955 8.102 1.00 91.50 93 HIS A CA 1
ATOM 727 C C . HIS A 1 93 ? 16.039 5.111 7.133 1.00 91.50 93 HIS A C 1
ATOM 729 O O . HIS A 1 93 ? 15.971 6.264 7.549 1.00 91.50 93 HIS A O 1
ATOM 735 N N . GLU A 1 94 ? 15.816 4.801 5.854 1.00 92.69 94 GLU A N 1
ATOM 736 C CA . GLU A 1 94 ? 15.521 5.770 4.802 1.00 92.69 94 GLU A CA 1
ATOM 737 C C . GLU A 1 94 ? 14.011 5.910 4.586 1.00 92.69 94 GLU A C 1
ATOM 739 O O . GLU A 1 94 ? 13.353 4.992 4.085 1.00 92.69 94 GLU A O 1
ATOM 744 N N . GLU A 1 95 ? 13.450 7.084 4.895 1.00 93.38 95 GLU A N 1
ATOM 745 C CA . GLU A 1 95 ? 12.005 7.350 4.805 1.00 93.38 95 GLU A CA 1
ATOM 746 C C . GLU A 1 95 ? 11.421 6.999 3.434 1.00 93.38 95 GLU A C 1
ATOM 748 O O . GLU A 1 95 ? 10.364 6.373 3.331 1.00 93.38 95 GLU A O 1
ATOM 753 N N . MET A 1 96 ? 12.124 7.378 2.367 1.00 94.12 96 MET A N 1
ATOM 754 C CA . MET A 1 96 ? 11.637 7.194 1.003 1.00 94.12 96 MET A CA 1
ATOM 755 C C . MET A 1 96 ? 11.557 5.722 0.598 1.00 94.12 96 MET A C 1
ATOM 757 O O . MET A 1 96 ? 10.675 5.358 -0.179 1.00 94.12 96 MET A O 1
ATOM 761 N N . ILE A 1 97 ? 12.429 4.876 1.151 1.00 95.56 97 ILE A N 1
ATOM 762 C CA . ILE A 1 97 ? 12.381 3.426 0.940 1.00 95.56 97 ILE A CA 1
ATOM 763 C C . ILE A 1 97 ? 11.123 2.862 1.605 1.00 95.56 97 ILE A C 1
ATOM 765 O O . ILE A 1 97 ? 10.351 2.140 0.974 1.00 95.56 97 ILE A O 1
ATOM 769 N N . ARG A 1 98 ? 10.856 3.281 2.849 1.00 96.12 98 ARG A N 1
ATOM 770 C CA . ARG A 1 98 ? 9.646 2.892 3.587 1.00 96.12 98 ARG A CA 1
ATOM 771 C C . ARG A 1 98 ? 8.374 3.328 2.855 1.00 96.12 98 ARG A C 1
ATOM 773 O O . ARG A 1 98 ? 7.424 2.550 2.775 1.00 96.12 98 ARG A O 1
ATOM 780 N N . CYS A 1 99 ? 8.364 4.532 2.273 1.00 96.06 99 CYS A N 1
ATOM 781 C CA . CYS A 1 99 ? 7.263 5.019 1.434 1.00 96.06 99 CYS A CA 1
ATOM 782 C C . CYS A 1 99 ? 7.029 4.100 0.227 1.00 96.06 99 CYS A C 1
ATOM 784 O O . CYS A 1 99 ? 5.903 3.670 -0.015 1.00 96.06 99 CYS A O 1
ATOM 786 N N . GLY A 1 100 ? 8.095 3.787 -0.519 1.00 96.81 100 GLY A N 1
ATOM 787 C CA . GLY A 1 100 ? 8.024 2.937 -1.707 1.00 96.81 100 GLY A CA 1
ATOM 788 C C . GLY A 1 100 ? 7.433 1.562 -1.406 1.00 96.81 100 GLY A C 1
ATOM 789 O O . GLY A 1 100 ? 6.472 1.154 -2.057 1.00 96.81 100 GLY A O 1
ATOM 790 N N . PHE A 1 101 ? 7.942 0.882 -0.376 1.00 97.81 101 PHE A N 1
ATOM 791 C CA . PHE A 1 101 ? 7.452 -0.449 -0.012 1.00 97.81 101 PHE A CA 1
ATOM 792 C C . PHE A 1 101 ? 6.076 -0.446 0.658 1.00 97.81 101 PHE A C 1
ATOM 794 O O . PHE A 1 101 ? 5.321 -1.395 0.466 1.00 97.81 101 PHE A O 1
ATOM 801 N N . SER A 1 102 ? 5.693 0.627 1.363 1.00 98.06 102 SER A N 1
ATOM 802 C CA . SER A 1 102 ? 4.312 0.780 1.847 1.00 98.06 102 SER A CA 1
ATOM 803 C C . SER A 1 102 ? 3.333 0.774 0.674 1.00 98.06 102 SER A C 1
ATOM 805 O O . SER A 1 102 ? 2.390 -0.015 0.645 1.00 98.06 102 SER A O 1
ATOM 807 N N . LEU A 1 103 ? 3.589 1.601 -0.344 1.00 97.31 103 LEU A N 1
ATOM 808 C CA . LEU A 1 103 ? 2.729 1.670 -1.526 1.00 97.31 103 LEU A CA 1
ATOM 809 C C . LEU A 1 103 ? 2.753 0.369 -2.340 1.00 97.31 103 LEU A C 1
ATOM 811 O O . LEU A 1 103 ? 1.709 -0.040 -2.842 1.00 97.31 103 LEU A O 1
ATOM 815 N N . ALA A 1 104 ? 3.908 -0.298 -2.432 1.00 97.69 104 ALA A N 1
ATOM 816 C CA . ALA A 1 104 ? 4.029 -1.600 -3.084 1.00 97.69 104 ALA 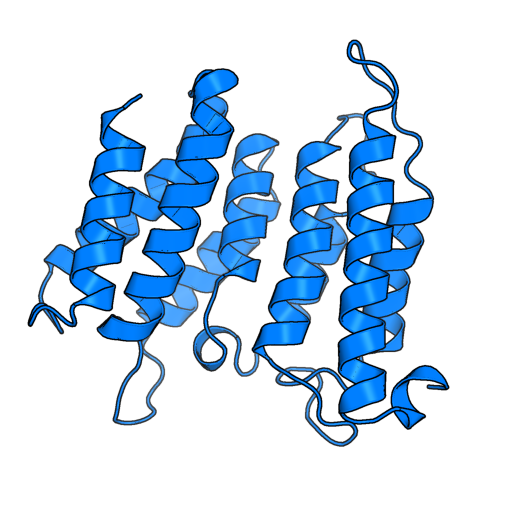A CA 1
ATOM 817 C C . ALA A 1 104 ? 3.148 -2.664 -2.412 1.00 97.69 104 ALA A C 1
ATOM 819 O O . ALA A 1 104 ? 2.387 -3.337 -3.102 1.00 97.69 104 ALA A O 1
ATOM 820 N N . LEU A 1 105 ? 3.173 -2.759 -1.074 1.00 98.12 105 LEU A N 1
ATOM 821 C CA . LEU A 1 105 ? 2.290 -3.652 -0.310 1.00 98.12 105 LEU A CA 1
ATOM 822 C C . LEU A 1 105 ? 0.810 -3.353 -0.573 1.00 98.12 105 LEU A C 1
ATOM 824 O O . LEU A 1 105 ? 0.025 -4.273 -0.787 1.00 98.12 105 LEU A O 1
ATOM 828 N N . GLY A 1 106 ? 0.439 -2.071 -0.619 1.00 97.81 106 GLY A N 1
ATOM 829 C CA . GLY A 1 106 ? -0.920 -1.637 -0.957 1.00 97.81 106 GLY A CA 1
ATOM 830 C C . GLY A 1 106 ? -1.366 -1.976 -2.385 1.00 97.81 106 GLY A C 1
ATOM 831 O O . GLY A 1 106 ? -2.562 -1.958 -2.672 1.00 97.81 106 GLY A O 1
ATOM 832 N N . ALA A 1 107 ? -0.434 -2.279 -3.286 1.00 97.50 107 ALA A N 1
ATOM 833 C CA . ALA A 1 107 ? -0.710 -2.588 -4.685 1.00 97.50 107 ALA A CA 1
ATOM 834 C C . ALA A 1 107 ? -0.662 -4.086 -5.011 1.00 97.50 107 ALA A C 1
ATOM 836 O O . ALA A 1 107 ? -1.016 -4.473 -6.128 1.00 97.50 107 ALA A O 1
ATOM 837 N N . LEU A 1 108 ? -0.251 -4.928 -4.056 1.00 96.12 108 LEU A N 1
ATOM 838 C CA . LEU A 1 108 ? -0.218 -6.370 -4.257 1.00 96.12 108 LEU A CA 1
ATOM 839 C C . LEU A 1 108 ? -1.631 -6.920 -4.506 1.00 96.12 108 LEU A C 1
ATOM 841 O O . LEU A 1 108 ? -2.571 -6.526 -3.813 1.00 96.12 108 LEU A O 1
ATOM 845 N N . PRO A 1 109 ? -1.804 -7.849 -5.460 1.00 94.94 109 PRO A N 1
ATOM 846 C CA . PRO A 1 109 ? -3.072 -8.526 -5.688 1.00 94.94 109 PRO A CA 1
ATOM 847 C C . PRO A 1 109 ? -3.444 -9.467 -4.535 1.00 94.94 109 PRO A C 1
ATOM 849 O O . PRO A 1 109 ? -2.592 -9.979 -3.807 1.00 94.94 109 PRO A O 1
ATOM 852 N N . LYS A 1 110 ? -4.746 -9.758 -4.414 1.00 94.25 110 LYS A N 1
ATOM 853 C CA . LYS A 1 110 ? -5.322 -10.558 -3.320 1.00 94.25 110 LYS A CA 1
ATOM 854 C C . LYS A 1 110 ? -4.637 -11.911 -3.114 1.00 94.25 110 LYS A C 1
ATOM 856 O O . LYS A 1 110 ? -4.486 -12.335 -1.972 1.00 94.25 110 LYS A O 1
ATOM 861 N N . PHE A 1 111 ? -4.229 -12.586 -4.188 1.00 91.06 111 PHE A N 1
ATOM 862 C CA . PHE A 1 111 ? -3.621 -13.914 -4.085 1.00 91.06 111 PHE A CA 1
ATOM 863 C C . PHE A 1 111 ? -2.257 -13.893 -3.374 1.00 91.06 111 PHE A C 1
ATOM 865 O O . PHE A 1 111 ? -1.987 -14.811 -2.608 1.00 91.06 111 PHE A O 1
ATOM 872 N N . LEU A 1 112 ? -1.463 -12.822 -3.519 1.00 91.88 112 LEU A N 1
ATOM 873 C CA . LEU A 1 112 ? -0.179 -12.659 -2.814 1.00 91.88 112 LEU A CA 1
ATOM 874 C C . LEU A 1 112 ? -0.348 -12.303 -1.332 1.00 91.88 112 LEU A C 1
ATOM 876 O O . LEU A 1 112 ? 0.560 -12.501 -0.531 1.00 91.88 112 LEU A O 1
ATOM 880 N N . LEU A 1 113 ? -1.510 -11.768 -0.955 1.00 93.56 113 LEU A N 1
ATOM 881 C CA . LEU A 1 113 ? -1.836 -11.402 0.427 1.00 93.56 113 LEU A CA 1
ATOM 882 C C . LEU A 1 113 ? -2.528 -12.541 1.190 1.00 93.56 113 LEU A C 1
ATOM 884 O O . LEU A 1 113 ? -2.751 -12.439 2.401 1.00 93.56 113 LEU A O 1
ATOM 888 N N . LYS A 1 114 ? -2.892 -13.626 0.497 1.00 91.06 114 LYS A N 1
ATOM 889 C CA . LYS A 1 114 ? -3.653 -14.734 1.070 1.00 91.06 114 LYS A CA 1
ATOM 890 C C . LYS A 1 114 ? -2.870 -15.403 2.203 1.00 91.06 114 LYS A C 1
ATOM 892 O O . LYS A 1 114 ? -1.738 -15.840 2.028 1.00 91.06 114 LYS A O 1
ATOM 897 N N . GLY A 1 115 ? -3.487 -15.483 3.379 1.00 92.94 115 GLY A N 1
ATOM 898 C CA . GLY A 1 115 ? -2.892 -16.072 4.580 1.00 92.94 115 GLY A CA 1
ATOM 899 C C . GLY A 1 115 ? -1.874 -15.171 5.288 1.00 92.94 115 GLY A C 1
ATOM 900 O O . GLY A 1 115 ? -1.311 -15.581 6.301 1.00 92.94 115 GLY A O 1
ATOM 901 N N . LYS A 1 116 ? -1.644 -13.952 4.785 1.00 95.00 116 LYS A N 1
ATOM 902 C CA . LYS A 1 116 ? -0.585 -13.039 5.235 1.00 95.00 116 LYS A CA 1
ATOM 903 C C . LYS A 1 116 ? -1.087 -11.677 5.709 1.00 95.00 116 LYS A C 1
ATOM 905 O O . LYS A 1 116 ? -0.286 -10.841 6.117 1.00 95.00 116 LYS A O 1
ATOM 910 N N . LEU A 1 117 ? -2.403 -11.455 5.720 1.00 96.62 117 LEU A N 1
ATOM 911 C CA . LEU A 1 117 ? -2.994 -10.152 6.031 1.00 96.62 117 LEU A CA 1
ATOM 912 C C . LEU A 1 117 ? -2.536 -9.587 7.383 1.00 96.62 117 LEU A C 1
ATOM 914 O O . LEU A 1 117 ? -2.131 -8.430 7.447 1.00 96.62 117 LEU A O 1
ATOM 918 N N . GLN A 1 118 ? -2.556 -10.384 8.456 1.00 96.19 118 GLN A N 1
ATOM 919 C CA . GLN A 1 118 ? -2.130 -9.898 9.774 1.00 96.19 118 GLN A CA 1
ATOM 920 C C . GLN A 1 118 ? -0.655 -9.503 9.803 1.00 96.19 118 GLN A C 1
ATOM 922 O O . GLN A 1 118 ? -0.325 -8.463 10.363 1.00 96.19 118 GLN A O 1
ATOM 927 N N . GLU A 1 119 ? 0.209 -10.298 9.169 1.00 96.69 119 GLU A N 1
ATOM 928 C CA . GLU A 1 119 ? 1.646 -10.028 9.080 1.00 96.69 119 GLU A CA 1
ATOM 929 C C . GLU A 1 119 ? 1.899 -8.669 8.407 1.00 96.69 119 GLU A C 1
ATOM 931 O O . GLU A 1 119 ? 2.640 -7.831 8.927 1.00 96.69 119 GLU A O 1
ATOM 936 N N . VAL A 1 120 ? 1.192 -8.409 7.302 1.00 97.81 120 VAL A N 1
ATOM 937 C CA . VAL A 1 120 ? 1.248 -7.136 6.571 1.00 97.81 120 VAL A CA 1
ATOM 938 C C . VAL A 1 120 ? 0.691 -5.981 7.406 1.00 97.81 120 VAL A C 1
ATOM 940 O O . VAL A 1 120 ? 1.336 -4.937 7.505 1.00 97.81 120 VAL A O 1
ATOM 943 N N . LEU A 1 121 ? -0.470 -6.150 8.048 1.00 98.19 121 LEU A N 1
ATOM 944 C CA . LEU A 1 121 ? -1.074 -5.111 8.892 1.00 98.19 121 LEU A CA 1
ATOM 945 C C . LEU A 1 121 ? -0.199 -4.767 10.102 1.00 98.19 121 LEU A C 1
ATOM 947 O O . LEU A 1 121 ? -0.103 -3.598 10.469 1.00 98.19 121 LEU A O 1
ATOM 951 N N . ASP A 1 122 ? 0.466 -5.748 10.710 1.00 97.50 122 ASP A N 1
ATOM 952 C CA . ASP A 1 122 ? 1.390 -5.517 11.822 1.00 97.50 122 ASP A CA 1
ATOM 953 C C . ASP A 1 122 ? 2.654 -4.783 11.385 1.00 97.50 122 ASP A C 1
ATOM 955 O O . ASP A 1 122 ? 3.123 -3.879 12.085 1.00 97.50 122 ASP A O 1
ATOM 959 N N . ALA A 1 123 ? 3.194 -5.128 10.217 1.00 97.38 123 ALA A N 1
ATOM 960 C CA . ALA A 1 123 ? 4.332 -4.424 9.648 1.00 97.38 123 ALA A CA 1
ATOM 961 C C . ALA A 1 123 ? 3.977 -2.968 9.295 1.00 97.38 123 ALA A C 1
ATOM 963 O O . ALA A 1 123 ? 4.718 -2.047 9.650 1.00 97.38 123 ALA A O 1
ATOM 964 N N . LEU A 1 124 ? 2.813 -2.747 8.676 1.00 97.94 124 LEU A N 1
ATOM 965 C CA . LEU A 1 124 ? 2.307 -1.412 8.357 1.00 97.94 124 LEU A CA 1
ATOM 966 C C . LEU A 1 124 ? 2.001 -0.602 9.619 1.00 97.94 124 LEU A C 1
ATOM 968 O O . LEU A 1 124 ? 2.410 0.550 9.690 1.00 97.94 124 LEU A O 1
ATOM 972 N N . LYS A 1 125 ? 1.393 -1.195 10.654 1.00 96.94 125 LYS A N 1
ATOM 973 C CA . LYS A 1 125 ? 1.157 -0.528 11.948 1.00 96.94 125 LYS A CA 1
ATOM 974 C C . LYS A 1 125 ? 2.449 0.012 12.559 1.00 96.94 125 LYS A C 1
ATOM 976 O O . LYS A 1 125 ? 2.498 1.144 13.042 1.00 96.94 125 LYS A O 1
ATOM 981 N N . LYS A 1 126 ? 3.515 -0.793 12.554 1.00 94.69 126 LYS A N 1
ATOM 982 C CA . LYS A 1 126 ? 4.834 -0.329 13.012 1.00 94.69 126 LYS A CA 1
ATOM 983 C C . LYS A 1 126 ? 5.315 0.837 12.157 1.00 94.69 126 LYS A C 1
ATOM 985 O O . LYS A 1 126 ? 5.855 1.799 12.691 1.00 94.69 126 LYS A O 1
ATOM 990 N N . ALA A 1 127 ? 5.081 0.778 10.846 1.00 93.69 127 ALA A N 1
ATOM 991 C CA . ALA A 1 127 ? 5.499 1.828 9.937 1.00 93.69 127 ALA A CA 1
ATOM 992 C C . ALA A 1 127 ? 4.715 3.147 10.098 1.00 93.69 127 ALA A C 1
ATOM 994 O O . ALA A 1 127 ? 5.282 4.215 9.854 1.00 93.69 127 ALA A O 1
ATOM 995 N N . THR A 1 128 ? 3.455 3.085 10.534 1.00 94.88 128 THR A N 1
ATOM 996 C CA . THR A 1 128 ? 2.594 4.249 10.798 1.00 94.88 128 THR A CA 1
ATOM 997 C C . THR A 1 128 ? 2.765 4.833 12.198 1.00 94.88 128 THR A C 1
ATOM 999 O O . THR A 1 128 ? 2.232 5.903 12.473 1.00 94.88 128 THR A O 1
ATOM 1002 N N . SER A 1 129 ? 3.504 4.171 13.089 1.00 91.25 129 SER A N 1
ATOM 1003 C CA . SER A 1 129 ? 3.708 4.640 14.460 1.00 91.25 129 SER A CA 1
ATOM 1004 C C . SER A 1 129 ? 4.729 5.781 14.523 1.00 91.25 129 SER A C 1
ATOM 1006 O O . SER A 1 129 ? 5.711 5.811 13.778 1.00 91.25 129 SER A O 1
ATOM 1008 N N . ILE A 1 130 ? 4.529 6.721 15.448 1.00 85.62 130 ILE A N 1
ATOM 1009 C CA . ILE A 1 130 ? 5.516 7.764 15.743 1.00 85.62 130 ILE A CA 1
ATOM 1010 C C . ILE A 1 130 ? 6.611 7.143 16.621 1.00 85.62 130 ILE A C 1
ATOM 1012 O O . ILE A 1 130 ? 6.369 6.818 17.781 1.00 85.62 130 ILE A O 1
ATOM 1016 N N . SER A 1 131 ? 7.819 6.967 16.080 1.00 70.06 131 SER A N 1
ATOM 1017 C CA . SER A 1 131 ? 8.954 6.392 16.813 1.00 70.06 131 SER A CA 1
ATOM 1018 C C . SER A 1 131 ? 10.184 7.307 16.808 1.00 70.06 131 SER A C 1
ATOM 1020 O O . SER A 1 131 ? 10.724 7.620 15.750 1.00 70.06 131 SER A O 1
ATOM 1022 N N . GLY A 1 132 ? 10.670 7.666 18.002 1.00 54.25 132 GLY A N 1
ATOM 1023 C CA . GLY A 1 132 ? 12.101 7.862 18.282 1.00 54.25 132 GLY A CA 1
ATOM 1024 C C . GLY A 1 132 ? 12.871 8.970 17.551 1.00 54.25 132 GLY A C 1
ATOM 1025 O O . GLY A 1 132 ? 14.038 8.763 17.242 1.00 54.25 132 GLY A O 1
ATOM 1026 N N . GLY A 1 133 ? 12.278 10.144 17.312 1.00 55.16 133 GLY A N 1
ATOM 1027 C CA . GLY A 1 133 ? 13.030 11.371 16.987 1.00 55.16 133 GLY A CA 1
ATOM 1028 C C . GLY A 1 133 ? 13.299 11.657 15.504 1.00 55.16 133 GLY A C 1
ATOM 1029 O O . GLY A 1 133 ? 13.759 12.752 15.191 1.00 55.16 133 GLY A O 1
ATOM 1030 N N . VAL A 1 134 ? 12.963 10.743 14.586 1.00 63.84 134 VAL A N 1
ATOM 1031 C CA . VAL A 1 134 ? 13.039 10.991 13.135 1.00 63.84 134 VAL A CA 1
ATOM 1032 C C . VAL A 1 134 ? 11.632 11.242 12.582 1.00 63.84 134 VAL A C 1
ATOM 1034 O O . VAL A 1 134 ? 10.735 10.408 12.719 1.00 63.84 134 VAL A O 1
ATOM 1037 N N . SER A 1 135 ? 11.411 12.414 11.979 1.00 77.19 135 SER A N 1
ATOM 1038 C CA . SER A 1 135 ? 10.116 12.795 11.398 1.00 77.19 135 SER A CA 1
ATOM 1039 C C . SER A 1 135 ? 9.863 12.037 10.091 1.00 77.19 135 SER A C 1
ATOM 1041 O O . SER A 1 135 ? 10.167 12.525 9.011 1.00 77.19 135 SER A O 1
ATOM 1043 N N . PHE A 1 136 ? 9.316 10.822 10.185 1.00 91.38 136 PHE A N 1
ATOM 1044 C CA . PHE A 1 136 ? 8.930 10.014 9.022 1.00 91.38 136 PHE A CA 1
ATOM 1045 C C . PHE A 1 136 ? 7.468 10.208 8.586 1.00 91.38 136 PHE A C 1
ATOM 1047 O O . PHE A 1 136 ? 6.722 9.237 8.417 1.00 91.38 136 PHE A O 1
ATOM 1054 N N . ALA A 1 137 ? 7.029 11.460 8.469 1.00 94.31 137 ALA A N 1
ATOM 1055 C CA . ALA A 1 137 ? 5.637 11.785 8.170 1.00 94.31 137 ALA A CA 1
ATOM 1056 C C . ALA A 1 137 ? 5.158 11.216 6.819 1.00 94.31 137 ALA A C 1
ATOM 1058 O O . ALA A 1 137 ? 4.057 10.674 6.734 1.00 94.31 137 ALA A O 1
ATOM 1059 N N . GLU A 1 138 ? 5.977 11.250 5.766 1.00 94.62 138 GLU A N 1
ATOM 1060 C CA . GLU A 1 138 ? 5.588 10.718 4.455 1.00 94.62 138 GLU A CA 1
ATOM 1061 C C . GLU A 1 138 ? 5.453 9.199 4.474 1.00 94.62 138 GLU A C 1
ATOM 1063 O O . GLU A 1 138 ? 4.523 8.653 3.876 1.00 94.62 138 GLU A O 1
ATOM 1068 N N . SER A 1 139 ? 6.329 8.516 5.213 1.00 95.44 139 SER A N 1
ATOM 1069 C CA . SER A 1 139 ? 6.211 7.069 5.373 1.00 95.44 139 SER A CA 1
ATOM 1070 C C . SER A 1 139 ? 4.972 6.686 6.173 1.00 95.44 139 SER A C 1
ATOM 1072 O O . SER A 1 139 ? 4.339 5.690 5.830 1.00 95.44 139 SER A O 1
ATOM 1074 N N . ARG A 1 140 ? 4.605 7.443 7.217 1.00 96.69 140 ARG A N 1
ATOM 1075 C CA . ARG A 1 140 ? 3.373 7.176 7.977 1.00 96.69 140 ARG A CA 1
ATOM 1076 C C . ARG A 1 140 ? 2.136 7.413 7.114 1.00 96.69 140 ARG A C 1
ATOM 1078 O O . ARG A 1 140 ? 1.254 6.560 7.082 1.00 96.69 140 ARG A O 1
ATOM 1085 N N . ARG A 1 141 ? 2.112 8.506 6.342 1.00 97.31 141 ARG A N 1
ATOM 1086 C CA . ARG A 1 141 ? 1.074 8.789 5.336 1.00 97.31 141 ARG A CA 1
ATOM 1087 C C . ARG A 1 141 ? 0.903 7.619 4.365 1.00 97.31 141 ARG A C 1
ATOM 1089 O O . ARG A 1 141 ? -0.213 7.140 4.173 1.00 97.31 141 ARG A O 1
ATOM 1096 N N . ASP A 1 142 ? 1.991 7.177 3.737 1.00 98.06 142 ASP A N 1
ATOM 1097 C CA . ASP A 1 142 ? 1.941 6.121 2.719 1.00 98.06 142 ASP A CA 1
ATOM 1098 C C . ASP A 1 142 ? 1.621 4.747 3.344 1.00 98.06 142 ASP A C 1
ATOM 1100 O O . ASP A 1 142 ? 0.917 3.949 2.727 1.00 98.06 142 ASP A O 1
ATOM 1104 N N . GLY A 1 143 ? 2.025 4.505 4.596 1.00 98.19 143 GLY A N 1
ATOM 1105 C CA . GLY A 1 143 ? 1.633 3.329 5.379 1.00 98.19 143 GLY A CA 1
ATOM 1106 C C . GLY A 1 143 ? 0.131 3.264 5.672 1.00 98.19 143 GLY A C 1
ATOM 1107 O O . GLY A 1 143 ? -0.478 2.212 5.494 1.00 98.19 143 GLY A O 1
ATOM 1108 N N . LEU A 1 144 ? -0.500 4.382 6.047 1.00 98.69 144 LEU A N 1
ATOM 1109 C CA . LEU A 1 144 ? -1.952 4.444 6.279 1.00 98.69 144 LEU A CA 1
ATOM 1110 C C . LEU A 1 144 ? -2.742 4.175 4.994 1.00 98.69 144 LEU A C 1
ATOM 1112 O O . LEU A 1 144 ? -3.669 3.366 4.995 1.00 98.69 144 LEU A O 1
ATOM 1116 N N . LYS A 1 145 ? -2.312 4.779 3.878 1.00 98.75 145 LYS A N 1
ATOM 1117 C CA . LYS A 1 145 ? -2.876 4.483 2.553 1.00 98.75 145 LYS A CA 1
ATOM 1118 C C . LYS A 1 145 ? -2.749 2.996 2.227 1.00 98.75 145 LYS A C 1
ATOM 1120 O O . LYS A 1 145 ? -3.707 2.384 1.765 1.00 98.75 145 LYS A O 1
ATOM 1125 N N . ALA A 1 146 ? -1.590 2.397 2.495 1.00 98.69 146 ALA A N 1
ATOM 1126 C CA . ALA A 1 146 ? -1.368 0.976 2.262 1.00 98.69 146 ALA A CA 1
ATOM 1127 C C . ALA A 1 146 ? -2.296 0.086 3.102 1.00 98.69 146 ALA A C 1
ATOM 1129 O O . ALA A 1 146 ? -2.835 -0.877 2.562 1.00 98.69 146 ALA A O 1
ATOM 1130 N N . VAL A 1 147 ? -2.551 0.427 4.373 1.00 98.81 147 VAL A N 1
ATOM 1131 C CA . VAL A 1 147 ? -3.517 -0.293 5.226 1.00 98.81 147 VAL A CA 1
ATOM 1132 C C . VAL A 1 147 ? -4.893 -0.331 4.564 1.00 98.81 147 VAL A C 1
ATOM 1134 O O . VAL A 1 147 ? -5.459 -1.415 4.407 1.00 98.81 147 VAL A O 1
ATOM 1137 N N . ALA A 1 148 ? -5.410 0.818 4.116 1.00 98.75 148 ALA A N 1
ATOM 1138 C CA . ALA A 1 148 ? -6.707 0.876 3.443 1.00 98.75 148 ALA A CA 1
ATOM 1139 C C . ALA A 1 148 ? -6.724 0.065 2.142 1.00 98.75 148 ALA A C 1
ATOM 1141 O O . ALA A 1 148 ? -7.625 -0.746 1.917 1.00 98.75 148 ALA A O 1
ATOM 1142 N N . ARG A 1 149 ? -5.693 0.222 1.307 1.00 98.62 149 ARG A N 1
ATOM 1143 C CA . ARG A 1 149 ? -5.578 -0.485 0.027 1.00 98.62 149 ARG A CA 1
ATOM 1144 C C . ARG A 1 149 ? -5.500 -2.002 0.189 1.00 98.62 149 ARG A C 1
ATOM 1146 O O . ARG A 1 149 ? -6.203 -2.707 -0.528 1.00 98.62 149 ARG A O 1
ATOM 1153 N N . VAL A 1 150 ? -4.723 -2.504 1.150 1.00 98.56 150 VAL A N 1
ATOM 1154 C CA . VAL A 1 150 ? -4.656 -3.940 1.467 1.00 98.56 150 VAL A CA 1
ATOM 1155 C C . VAL A 1 150 ? -6.035 -4.460 1.874 1.00 98.56 150 VAL A C 1
ATOM 1157 O O . VAL A 1 150 ? -6.481 -5.470 1.335 1.00 98.56 150 VAL A O 1
ATOM 1160 N N . CYS A 1 151 ? -6.743 -3.749 2.759 1.00 98.44 151 CYS A N 1
ATOM 1161 C CA . CYS A 1 151 ? -8.091 -4.121 3.200 1.00 98.44 151 CYS A CA 1
ATOM 1162 C C . CYS A 1 151 ? -9.102 -4.159 2.040 1.00 98.44 151 CYS A C 1
ATOM 1164 O O . CYS A 1 151 ? -9.876 -5.109 1.923 1.00 98.44 151 CYS A O 1
ATOM 1166 N N . LEU A 1 152 ? -9.067 -3.161 1.152 1.00 98.44 152 LEU A N 1
ATOM 1167 C CA . LEU A 1 152 ? -9.892 -3.124 -0.060 1.00 98.44 152 LEU A CA 1
ATOM 1168 C C . LEU A 1 152 ? -9.597 -4.311 -0.986 1.00 98.44 152 LEU A C 1
ATOM 1170 O O . LEU A 1 152 ? -10.523 -4.900 -1.539 1.00 98.44 152 LEU A O 1
ATOM 1174 N N . THR A 1 153 ? -8.324 -4.679 -1.141 1.00 98.12 153 THR A N 1
ATOM 1175 C CA . THR A 1 153 ? -7.905 -5.789 -2.004 1.00 98.12 153 THR A CA 1
ATOM 1176 C C . THR A 1 153 ? -8.337 -7.150 -1.458 1.00 98.12 153 THR A C 1
ATOM 1178 O O . THR A 1 153 ? -8.818 -7.994 -2.217 1.00 98.12 153 THR A O 1
ATOM 1181 N N . VAL A 1 154 ? -8.165 -7.398 -0.157 1.00 97.69 154 VAL A N 1
ATOM 1182 C CA . VAL A 1 154 ? -8.536 -8.689 0.452 1.00 97.69 154 VAL A CA 1
ATOM 1183 C C . VAL A 1 154 ? -10.051 -8.840 0.605 1.00 97.69 154 VAL A C 1
ATOM 1185 O O . VAL A 1 154 ? -10.584 -9.946 0.450 1.00 97.69 154 VAL A O 1
ATOM 1188 N N . GLY A 1 155 ? -10.757 -7.725 0.799 1.00 97.94 155 GLY A N 1
ATOM 1189 C CA . GLY A 1 155 ? -12.200 -7.682 0.987 1.00 97.94 155 GLY A CA 1
ATOM 1190 C C . GLY A 1 155 ? -12.635 -8.104 2.390 1.00 97.94 155 GLY A C 1
ATOM 1191 O O . GLY A 1 155 ? -11.823 -8.333 3.288 1.00 97.94 155 GLY A O 1
ATOM 1192 N N . VAL A 1 156 ? -13.950 -8.195 2.568 1.00 97.94 156 VAL A N 1
ATOM 1193 C CA . VAL A 1 156 ? -14.600 -8.411 3.865 1.00 97.94 156 VAL A CA 1
ATOM 1194 C C . VAL A 1 156 ? -15.241 -9.791 3.902 1.00 97.94 156 VAL A C 1
ATOM 1196 O O . VAL A 1 156 ? -15.836 -10.228 2.916 1.00 97.94 156 VAL A O 1
ATOM 1199 N N . ASN A 1 157 ? -15.090 -10.469 5.033 1.00 96.94 157 ASN A N 1
ATOM 1200 C CA . ASN A 1 157 ? -15.836 -11.668 5.394 1.00 96.94 157 ASN A CA 1
ATOM 1201 C C . ASN A 1 157 ? -15.845 -11.750 6.923 1.00 96.94 157 ASN A C 1
ATOM 1203 O O . ASN A 1 157 ? -14.817 -12.081 7.516 1.00 96.94 157 ASN A O 1
ATOM 1207 N N . GLY A 1 158 ? -16.968 -11.438 7.567 1.00 94.44 158 GLY A N 1
ATOM 1208 C CA . GLY A 1 158 ? -17.060 -11.291 9.022 1.00 94.44 158 GLY A CA 1
ATOM 1209 C C . GLY A 1 158 ? -16.693 -12.544 9.813 1.00 94.44 158 GLY A C 1
ATOM 1210 O O . GLY A 1 158 ? -16.090 -12.423 10.880 1.00 94.44 158 GLY A O 1
ATOM 1211 N N . GLU A 1 159 ? -16.984 -13.724 9.262 1.00 94.94 159 GLU A N 1
ATOM 1212 C CA . GLU A 1 159 ? -16.638 -15.041 9.827 1.00 94.94 159 GLU A CA 1
ATOM 1213 C C . GLU A 1 159 ? -15.346 -15.622 9.221 1.00 94.94 159 GLU A C 1
ATOM 1215 O O . GLU A 1 159 ? -14.937 -16.743 9.527 1.00 94.94 159 GLU A O 1
ATOM 1220 N N . GLY A 1 160 ? -14.703 -14.874 8.324 1.00 95.19 160 GLY A N 1
ATOM 1221 C CA . GLY A 1 160 ? -13.478 -15.270 7.650 1.00 95.19 160 GLY A CA 1
ATOM 1222 C C . GLY A 1 160 ? -12.251 -15.231 8.559 1.00 95.19 160 GLY A C 1
ATOM 1223 O O . GLY A 1 160 ? -12.216 -14.591 9.613 1.00 95.19 160 GLY A O 1
ATOM 1224 N N . SER A 1 161 ? -11.187 -15.895 8.105 1.00 96.50 161 SER A N 1
ATOM 1225 C CA . SER A 1 161 ? -9.899 -15.863 8.796 1.00 96.50 161 SER A CA 1
ATOM 1226 C C . SER A 1 161 ? -9.302 -14.447 8.786 1.00 96.50 161 SER A C 1
ATOM 1228 O O . SER A 1 161 ? -9.195 -13.851 7.707 1.00 96.50 161 SER A O 1
ATOM 1230 N N . PRO A 1 162 ? -8.807 -13.924 9.927 1.00 96.69 162 PRO A N 1
ATOM 1231 C CA . PRO A 1 162 ? -8.126 -12.625 9.976 1.00 96.69 162 PRO A CA 1
ATOM 1232 C C . PRO A 1 162 ? -6.839 -12.564 9.154 1.00 96.69 162 PRO A C 1
ATOM 1234 O O . PRO A 1 162 ? -6.323 -11.477 8.904 1.00 96.69 162 PRO A O 1
ATOM 1237 N N . ASN A 1 163 ? -6.304 -13.718 8.745 1.00 96.38 163 ASN A N 1
ATOM 1238 C CA . ASN A 1 163 ? -5.145 -13.806 7.861 1.00 96.38 163 ASN A CA 1
ATOM 1239 C C . ASN A 1 163 ? -5.507 -13.640 6.378 1.00 96.38 16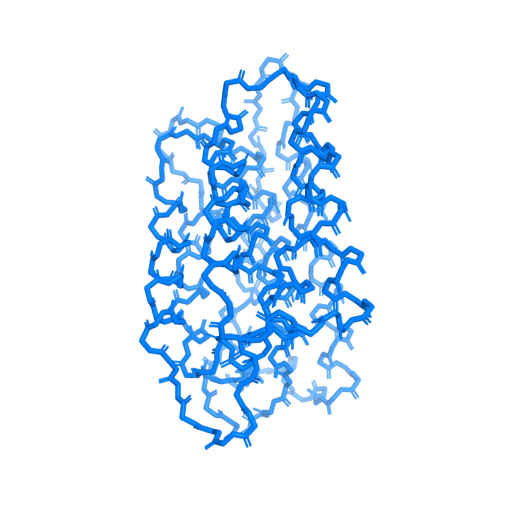3 ASN A C 1
ATOM 1241 O O . ASN A 1 163 ? -4.604 -13.523 5.553 1.00 96.38 163 ASN A O 1
ATOM 1245 N N . GLU A 1 164 ? -6.794 -13.632 6.027 1.00 95.69 164 GLU A N 1
ATOM 1246 C CA . GLU A 1 164 ? -7.261 -13.580 4.638 1.00 95.69 164 GLU A CA 1
ATOM 1247 C C . GLU A 1 164 ? -8.262 -12.458 4.354 1.00 95.69 164 GLU A C 1
ATOM 1249 O O . GLU A 1 164 ? -8.336 -12.020 3.211 1.00 95.69 164 GLU A O 1
ATOM 1254 N N . PHE A 1 165 ? -9.026 -12.000 5.349 1.00 98.00 165 PHE A N 1
ATOM 1255 C CA . PHE A 1 165 ? -10.108 -11.031 5.162 1.00 98.00 165 PHE A CA 1
ATOM 1256 C C . PHE A 1 165 ? -10.140 -9.985 6.273 1.00 98.00 165 PHE A C 1
ATOM 1258 O O . PHE A 1 165 ? -9.667 -10.219 7.388 1.00 98.00 165 PHE A O 1
ATOM 1265 N N . VAL A 1 166 ? -10.771 -8.846 5.988 1.00 97.94 166 VAL A N 1
ATOM 1266 C CA . VAL A 1 166 ? -11.275 -7.950 7.032 1.00 97.94 166 VAL A CA 1
ATOM 1267 C C . VAL A 1 166 ? -12.474 -8.629 7.697 1.00 97.94 166 VAL A C 1
ATOM 1269 O O . VAL A 1 166 ? -13.443 -8.978 7.021 1.00 97.94 166 VAL A O 1
ATOM 1272 N N . CYS A 1 167 ? -12.393 -8.851 9.006 1.00 97.06 167 CYS A N 1
ATOM 1273 C CA . CYS A 1 167 ? -13.378 -9.611 9.770 1.00 97.06 167 CYS A CA 1
ATOM 1274 C C . CYS A 1 167 ? -13.483 -9.116 11.220 1.00 97.06 167 CYS A C 1
ATOM 1276 O O . CYS A 1 167 ? -12.727 -8.242 11.654 1.00 97.06 167 CYS A O 1
ATOM 1278 N N . LYS A 1 168 ? -14.390 -9.715 12.004 1.00 96.25 168 LYS A N 1
ATOM 1279 C CA . LYS A 1 168 ? -14.653 -9.333 13.407 1.00 96.25 168 LYS A CA 1
ATOM 1280 C C . LYS A 1 168 ? -13.397 -9.279 14.275 1.00 96.25 168 LYS A C 1
ATOM 1282 O O . LYS A 1 168 ? -13.291 -8.454 15.169 1.00 96.25 168 LYS A O 1
ATOM 1287 N N . SER A 1 169 ? -12.431 -10.156 14.009 1.00 95.88 169 SER A N 1
ATOM 1288 C CA . SER A 1 169 ? -11.233 -10.277 14.845 1.00 95.88 169 SER A CA 1
ATOM 1289 C C . SER A 1 169 ? -10.131 -9.254 14.541 1.00 95.88 169 SER A C 1
ATOM 1291 O O . SER A 1 169 ? -9.229 -9.085 15.361 1.00 95.88 169 SER A O 1
ATOM 1293 N N . ASN A 1 170 ? -10.176 -8.560 13.396 1.00 96.81 170 ASN A N 1
ATOM 1294 C CA . ASN A 1 170 ? -9.147 -7.584 13.013 1.00 96.81 170 ASN A CA 1
ATOM 1295 C C . ASN A 1 170 ? -9.684 -6.178 12.694 1.00 96.81 170 ASN A C 1
ATOM 1297 O O . ASN A 1 170 ? -8.886 -5.239 12.667 1.00 96.81 170 ASN A O 1
ATOM 1301 N N . VAL A 1 171 ? -10.997 -5.995 12.521 1.00 97.62 171 VAL A N 1
ATOM 1302 C CA . VAL A 1 171 ? -11.601 -4.705 12.148 1.00 97.62 171 VAL A CA 1
ATOM 1303 C C . VAL A 1 171 ? -11.290 -3.592 13.152 1.00 97.62 171 VAL A C 1
ATOM 1305 O O . VAL A 1 171 ? -10.807 -2.532 12.754 1.00 97.62 171 VAL A O 1
ATOM 1308 N N . THR A 1 172 ? -11.418 -3.851 14.455 1.00 96.69 172 THR A N 1
ATOM 1309 C CA . THR A 1 172 ? -11.081 -2.881 15.511 1.00 96.69 172 THR A CA 1
ATOM 1310 C C . THR A 1 172 ? -9.603 -2.483 15.453 1.00 96.69 172 THR A C 1
ATOM 1312 O O . THR A 1 172 ? -9.251 -1.315 15.602 1.00 96.69 172 THR A O 1
ATOM 1315 N N . LYS A 1 173 ? -8.706 -3.440 15.172 1.00 96.56 173 LYS A N 1
ATOM 1316 C CA . LYS A 1 173 ? -7.266 -3.177 15.018 1.00 96.56 173 LYS A CA 1
ATOM 1317 C C . LYS A 1 173 ? -6.985 -2.299 13.798 1.00 96.56 173 LYS A C 1
ATOM 1319 O O . LYS A 1 173 ? -6.147 -1.408 13.900 1.00 96.56 173 LYS A O 1
ATOM 1324 N N . ILE A 1 174 ? -7.681 -2.522 12.681 1.00 98.31 174 ILE A N 1
ATOM 1325 C CA . ILE A 1 174 ? -7.573 -1.692 11.472 1.00 98.31 174 ILE A CA 1
ATOM 1326 C C . ILE A 1 174 ? -8.013 -0.258 11.780 1.00 98.31 174 ILE A C 1
ATOM 1328 O O . ILE A 1 174 ? -7.251 0.670 11.518 1.00 98.31 174 ILE A O 1
ATOM 1332 N N . TYR A 1 175 ? -9.181 -0.071 12.404 1.00 98.19 175 TYR A N 1
ATOM 1333 C CA . TYR A 1 175 ? -9.649 1.257 12.811 1.00 98.19 175 TYR A CA 1
ATOM 1334 C C . TYR A 1 175 ? -8.670 1.951 13.753 1.00 98.19 175 TYR A C 1
ATOM 1336 O O . TYR A 1 175 ? -8.346 3.110 13.520 1.00 98.19 175 TYR A O 1
ATOM 1344 N N . ASN A 1 176 ? -8.139 1.248 14.755 1.00 97.50 176 ASN A N 1
ATOM 1345 C CA . ASN A 1 176 ? -7.168 1.823 15.686 1.00 97.50 176 ASN A CA 1
ATOM 1346 C C . ASN A 1 176 ? -5.914 2.338 14.969 1.00 97.50 176 ASN A C 1
ATOM 1348 O O . ASN A 1 176 ? -5.496 3.457 15.232 1.00 97.50 176 ASN A O 1
ATOM 1352 N N . ILE A 1 177 ? -5.359 1.585 14.008 1.00 97.81 177 ILE A N 1
ATOM 1353 C CA . ILE A 1 177 ? -4.201 2.047 13.217 1.00 97.81 177 ILE A CA 1
ATOM 1354 C C . ILE A 1 177 ? -4.514 3.370 12.506 1.00 97.81 177 ILE A C 1
ATOM 1356 O O . ILE A 1 177 ? -3.679 4.275 12.477 1.00 97.81 177 ILE A O 1
ATOM 1360 N N . LEU A 1 178 ? -5.709 3.483 11.924 1.00 98.31 178 LEU A N 1
ATOM 1361 C CA . LEU A 1 178 ? -6.113 4.672 11.182 1.00 98.31 178 LEU A CA 1
ATOM 1362 C C . LEU A 1 178 ? -6.436 5.857 12.106 1.00 98.31 178 LEU A C 1
ATOM 1364 O O . LEU A 1 178 ? -6.035 6.982 11.817 1.00 98.31 178 LEU A O 1
ATOM 1368 N N . LEU A 1 179 ? -7.117 5.608 13.226 1.00 97.88 179 LEU A N 1
ATOM 1369 C CA . LEU A 1 179 ? -7.443 6.611 14.242 1.00 97.88 179 LEU A CA 1
ATOM 1370 C C . LEU A 1 179 ? -6.185 7.153 14.929 1.00 97.88 179 LEU A C 1
ATOM 1372 O O . LEU A 1 179 ? -6.093 8.359 15.149 1.00 97.88 179 LEU A O 1
ATOM 1376 N N . ASP A 1 180 ? -5.190 6.304 15.194 1.00 96.69 180 ASP A N 1
ATOM 1377 C CA . ASP A 1 180 ? -3.890 6.727 15.724 1.00 96.69 180 ASP A CA 1
ATOM 1378 C C . ASP A 1 180 ? -3.230 7.765 14.798 1.00 96.69 180 ASP A C 1
ATOM 1380 O O . ASP A 1 180 ? -2.661 8.750 15.270 1.00 96.69 180 ASP A O 1
ATOM 1384 N N . GLY A 1 181 ? -3.385 7.612 13.476 1.00 96.56 181 GLY A N 1
ATOM 1385 C CA . GLY A 1 181 ? -2.890 8.558 12.473 1.00 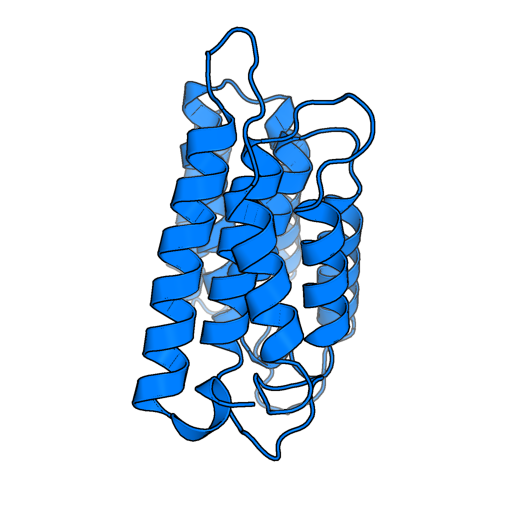96.56 181 GLY A CA 1
ATOM 138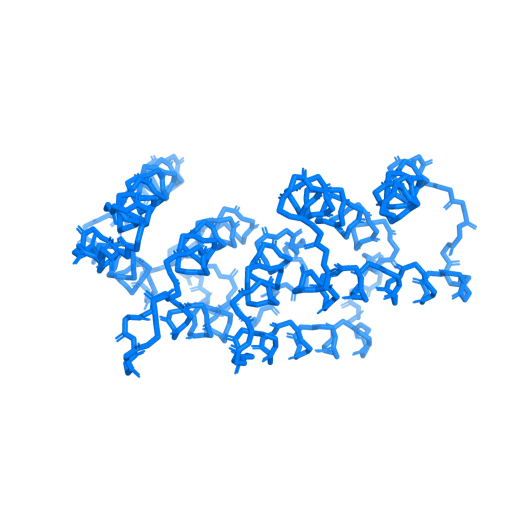6 C C . GLY A 1 181 ? -3.515 9.960 12.542 1.00 96.56 181 GLY A C 1
ATOM 1387 O O . GLY A 1 181 ? -2.887 10.926 12.109 1.00 96.56 181 GLY A O 1
ATOM 1388 N N . LEU A 1 182 ? -4.713 10.113 13.123 1.00 97.44 182 LEU A N 1
ATOM 1389 C CA . LEU A 1 182 ? -5.345 11.426 13.333 1.00 97.44 182 LEU A CA 1
ATOM 1390 C C . LEU A 1 182 ? -4.634 12.259 14.407 1.00 97.44 182 LEU A C 1
ATOM 1392 O O . LEU A 1 182 ? -4.804 13.477 14.450 1.00 97.44 182 LEU A O 1
ATOM 1396 N N . ASN A 1 183 ? -3.825 11.619 15.252 1.00 95.25 183 ASN A N 1
ATOM 1397 C CA . ASN A 1 183 ? -3.087 12.268 16.333 1.00 95.25 183 ASN A CA 1
ATOM 1398 C C . ASN A 1 183 ? -1.678 12.712 15.914 1.00 95.25 183 ASN A C 1
ATOM 1400 O O . ASN A 1 183 ? -0.861 13.078 16.760 1.00 95.25 183 ASN A O 1
ATOM 1404 N N . ASP A 1 184 ? -1.368 12.686 14.617 1.00 94.62 184 ASP A N 1
ATOM 1405 C CA . ASP A 1 184 ? -0.070 13.112 14.115 1.00 94.62 184 ASP A CA 1
ATOM 1406 C C . ASP A 1 184 ? 0.002 14.633 13.949 1.00 94.62 184 ASP A C 1
ATOM 1408 O O . ASP A 1 184 ? -0.521 15.196 12.989 1.00 94.62 184 ASP A O 1
ATOM 1412 N N . TYR A 1 185 ? 0.679 15.296 14.885 1.00 93.75 185 TYR A N 1
ATOM 1413 C CA . TYR A 1 185 ? 0.961 16.739 14.866 1.00 93.75 185 TYR A CA 1
ATOM 1414 C C . TYR A 1 185 ? 2.452 17.027 14.674 1.00 93.75 185 TYR A C 1
ATOM 1416 O O . TYR A 1 185 ? 2.989 18.003 15.198 1.00 93.75 185 TYR A O 1
ATOM 1424 N N . THR A 1 186 ? 3.149 16.139 13.963 1.00 93.12 186 THR A N 1
ATOM 1425 C CA . THR A 1 186 ? 4.581 16.299 13.713 1.00 93.12 186 THR A CA 1
ATOM 1426 C C . THR A 1 186 ? 4.839 17.534 12.858 1.00 93.12 186 THR A C 1
ATOM 1428 O O . THR A 1 186 ? 4.212 17.728 11.817 1.00 93.12 186 THR A O 1
ATOM 1431 N N . THR A 1 187 ? 5.816 18.339 13.262 1.00 92.62 187 THR A N 1
ATOM 1432 C CA . THR A 1 187 ? 6.296 19.484 12.491 1.00 92.62 187 THR A CA 1
ATOM 1433 C C . THR A 1 187 ? 7.757 19.291 12.093 1.00 92.62 187 THR A C 1
ATOM 1435 O O . THR A 1 187 ? 8.534 18.656 12.807 1.00 92.62 187 THR A O 1
ATOM 1438 N N . ASP A 1 188 ? 8.140 19.825 10.936 1.00 89.69 188 ASP A N 1
ATOM 1439 C CA . ASP A 1 188 ? 9.540 19.969 10.533 1.00 89.69 188 ASP A CA 1
ATOM 1440 C C . ASP A 1 188 ? 9.774 21.332 9.854 1.00 89.69 188 ASP A C 1
ATOM 1442 O O . ASP A 1 188 ? 8.938 22.234 9.946 1.00 89.69 188 ASP A O 1
ATOM 1446 N N . SER A 1 189 ? 10.916 21.524 9.187 1.00 90.94 189 SER A N 1
ATOM 1447 C CA . SER A 1 189 ? 11.243 22.779 8.490 1.00 90.94 189 SER A CA 1
ATOM 1448 C C . SER A 1 189 ? 10.257 23.165 7.376 1.00 90.94 189 SER A C 1
ATOM 1450 O O . SER A 1 189 ? 10.258 24.312 6.932 1.00 90.94 189 SER A O 1
ATOM 1452 N N . ARG A 1 190 ? 9.406 22.234 6.934 1.00 90.38 190 ARG A N 1
ATOM 1453 C CA . ARG A 1 190 ? 8.325 22.421 5.956 1.00 90.38 190 ARG A CA 1
ATOM 1454 C C . ARG A 1 190 ? 6.992 22.805 6.616 1.00 90.38 190 ARG A C 1
ATOM 1456 O O . ARG A 1 190 ? 6.034 23.073 5.897 1.00 90.38 190 ARG A O 1
ATOM 1463 N N . GLY A 1 191 ? 6.915 22.846 7.950 1.00 92.88 191 GLY A N 1
ATOM 1464 C CA . GLY A 1 191 ? 5.703 23.155 8.715 1.00 92.88 191 GLY A CA 1
ATOM 1465 C C . GLY A 1 191 ? 5.024 21.911 9.299 1.00 92.88 191 GLY A C 1
ATOM 1466 O O . GLY A 1 191 ? 5.701 20.985 9.740 1.00 92.88 191 GLY A O 1
ATOM 1467 N N . ASP A 1 192 ? 3.686 21.900 9.337 1.00 94.56 192 ASP A N 1
ATOM 1468 C CA . ASP A 1 192 ? 2.865 20.773 9.822 1.00 94.56 192 ASP A CA 1
ATOM 1469 C C . ASP A 1 192 ? 2.824 19.635 8.795 1.00 94.56 192 ASP A C 1
ATOM 1471 O O . ASP A 1 192 ? 1.875 19.478 8.028 1.00 94.56 192 ASP A O 1
ATOM 1475 N N . VAL A 1 193 ? 3.885 18.831 8.777 1.00 94.38 193 VAL A N 1
ATOM 1476 C CA . VAL A 1 193 ? 3.959 17.617 7.952 1.00 94.38 193 VAL A CA 1
ATOM 1477 C C . VAL A 1 193 ? 3.033 16.508 8.457 1.00 94.38 193 VAL A C 1
ATOM 1479 O O . VAL A 1 193 ? 2.638 15.635 7.683 1.00 94.38 193 VAL A O 1
ATOM 1482 N N . GLY A 1 194 ? 2.623 16.567 9.729 1.00 95.44 194 GLY A N 1
ATOM 1483 C CA . GLY A 1 194 ? 1.592 15.710 10.309 1.00 95.44 194 GLY A CA 1
ATOM 1484 C C . GLY A 1 194 ? 0.237 15.868 9.615 1.00 95.44 194 GLY A C 1
ATOM 1485 O O . GLY A 1 194 ? -0.504 14.893 9.501 1.00 95.44 194 GLY A O 1
ATOM 1486 N N . ALA A 1 195 ? -0.062 17.040 9.042 1.00 97.25 195 ALA A N 1
ATOM 1487 C CA . ALA A 1 195 ? -1.285 17.264 8.268 1.00 97.25 195 ALA A CA 1
ATOM 1488 C C . ALA A 1 195 ? -1.464 16.244 7.132 1.00 97.25 195 ALA A C 1
ATOM 1490 O O . ALA A 1 195 ? -2.573 15.750 6.928 1.00 97.25 195 ALA A O 1
ATOM 1491 N N . TRP A 1 196 ? -0.382 15.854 6.447 1.00 96.69 196 TRP A N 1
ATOM 1492 C CA . TRP A 1 196 ? -0.438 14.836 5.392 1.00 96.69 196 TRP A CA 1
ATOM 1493 C C . TRP A 1 196 ? -0.827 13.457 5.930 1.00 96.69 196 TRP A C 1
ATOM 1495 O O . TRP A 1 196 ? -1.508 12.687 5.252 1.00 96.69 196 TRP A O 1
ATOM 1505 N N . VAL A 1 197 ? -0.385 13.136 7.147 1.00 97.50 197 VAL A N 1
ATOM 1506 C CA . VAL A 1 197 ? -0.701 11.874 7.825 1.00 97.50 197 VAL A CA 1
ATOM 1507 C C . VAL A 1 197 ? -2.164 11.868 8.249 1.00 97.50 197 VAL A C 1
ATOM 1509 O O . VAL A 1 197 ? -2.875 10.911 7.945 1.00 97.50 197 VAL A O 1
ATOM 1512 N N . ARG A 1 198 ? -2.643 12.963 8.854 1.00 98.38 198 ARG A N 1
ATOM 1513 C CA . ARG A 1 198 ? -4.051 13.114 9.250 1.00 98.38 198 ARG A CA 1
ATOM 1514 C C . ARG A 1 198 ? -4.988 13.039 8.041 1.00 98.38 198 ARG A C 1
ATOM 1516 O O . ARG A 1 198 ? -6.010 12.364 8.106 1.00 98.38 198 ARG A O 1
ATOM 1523 N N . GLU A 1 199 ? -4.632 13.663 6.919 1.00 98.69 199 GLU A N 1
ATOM 1524 C CA . GLU A 1 199 ? -5.400 13.576 5.668 1.00 98.69 199 GLU A CA 1
ATOM 1525 C C . GLU A 1 199 ? -5.486 12.136 5.137 1.00 98.69 199 GLU A C 1
ATOM 1527 O O . GLU A 1 199 ? -6.570 11.657 4.786 1.00 98.69 199 GLU A O 1
ATOM 1532 N N . ALA A 1 200 ? -4.361 11.414 5.125 1.00 98.62 200 ALA A N 1
ATOM 1533 C CA . ALA A 1 200 ? -4.335 10.010 4.725 1.00 98.62 200 ALA A CA 1
ATOM 1534 C C . ALA A 1 200 ? -5.147 9.117 5.673 1.00 98.62 200 ALA A C 1
ATOM 1536 O O . ALA A 1 200 ? -5.864 8.239 5.192 1.00 98.62 200 ALA A O 1
ATOM 1537 N N . ALA A 1 201 ? -5.085 9.357 6.986 1.00 98.62 201 ALA A N 1
ATOM 1538 C CA . ALA A 1 201 ? -5.908 8.672 7.981 1.00 98.62 201 ALA A CA 1
ATOM 1539 C C . ALA A 1 201 ? -7.405 8.898 7.726 1.00 98.62 201 ALA A C 1
ATOM 1541 O O . ALA A 1 201 ? -8.153 7.930 7.620 1.00 98.62 201 ALA A O 1
ATOM 1542 N N . MET A 1 202 ? -7.840 10.153 7.556 1.00 98.75 202 MET A N 1
ATOM 1543 C CA . MET A 1 202 ? -9.246 10.491 7.287 1.00 98.75 202 MET A CA 1
ATOM 1544 C C . MET A 1 202 ? -9.758 9.839 5.999 1.00 98.75 202 MET A C 1
ATOM 1546 O O . MET A 1 202 ? -10.837 9.246 5.990 1.00 98.75 202 MET A O 1
ATOM 1550 N N . THR A 1 203 ? -8.967 9.895 4.925 1.00 98.81 203 THR A N 1
ATOM 1551 C CA . THR A 1 203 ? -9.324 9.265 3.644 1.00 98.81 203 THR A CA 1
ATOM 1552 C C . THR A 1 203 ? -9.423 7.747 3.785 1.00 98.81 203 THR A C 1
ATOM 1554 O O . THR A 1 203 ? -10.398 7.145 3.344 1.00 98.81 203 THR A O 1
ATOM 1557 N N . SER A 1 204 ? -8.459 7.129 4.469 1.00 98.75 204 SER A N 1
ATOM 1558 C CA . SER A 1 204 ? -8.436 5.683 4.715 1.00 98.75 204 SER A CA 1
ATOM 1559 C C . SER A 1 204 ? -9.620 5.231 5.576 1.00 98.75 204 SER A C 1
ATOM 1561 O O . SER A 1 204 ? -10.252 4.222 5.275 1.00 98.75 204 SER A O 1
ATOM 1563 N N . LEU A 1 205 ? -9.975 5.993 6.618 1.00 98.62 205 LEU A N 1
ATOM 1564 C CA . LEU A 1 205 ? -11.154 5.735 7.453 1.00 98.62 205 LEU A CA 1
ATOM 1565 C C . LEU A 1 205 ? -12.438 5.769 6.628 1.00 98.62 205 LEU A C 1
ATOM 1567 O O . LEU A 1 205 ? -13.286 4.889 6.783 1.00 98.62 205 LEU A O 1
ATOM 1571 N N . MET A 1 206 ? -12.572 6.756 5.739 1.00 98.62 206 MET A N 1
ATOM 1572 C CA . MET A 1 206 ? -13.697 6.834 4.812 1.00 98.62 206 MET A CA 1
ATOM 1573 C C . MET A 1 206 ? -13.748 5.593 3.912 1.00 98.62 206 MET A C 1
ATOM 1575 O O . MET A 1 206 ? -14.801 4.971 3.807 1.00 98.62 206 MET A O 1
ATOM 1579 N N . GLU A 1 207 ? -12.631 5.198 3.296 1.00 98.50 207 GLU A N 1
ATOM 1580 C CA . GLU A 1 207 ? -12.567 4.026 2.412 1.00 98.50 207 GLU A CA 1
ATOM 1581 C C . GLU A 1 207 ? -12.947 2.723 3.129 1.00 98.50 207 GLU A C 1
ATOM 1583 O O . GLU A 1 207 ? -13.772 1.966 2.616 1.00 98.50 207 GLU A O 1
ATOM 1588 N N . ILE A 1 208 ? -12.408 2.479 4.329 1.00 98.25 208 ILE A N 1
ATOM 1589 C CA . ILE A 1 208 ? -12.740 1.292 5.131 1.00 98.25 208 ILE A CA 1
ATOM 1590 C C . ILE A 1 208 ? -14.204 1.312 5.563 1.00 98.25 208 ILE A C 1
ATOM 1592 O O . ILE A 1 208 ? -14.901 0.310 5.426 1.00 98.25 208 ILE A O 1
ATOM 1596 N N . THR A 1 209 ? -14.708 2.457 6.020 1.00 98.06 209 THR A N 1
ATOM 1597 C CA . THR A 1 209 ? -16.110 2.577 6.440 1.00 98.06 209 THR A CA 1
ATOM 1598 C C . THR A 1 209 ? -17.055 2.341 5.260 1.00 98.06 209 THR A C 1
ATOM 1600 O O . THR A 1 209 ? -18.049 1.627 5.388 1.00 98.06 209 THR A O 1
ATOM 1603 N N . LEU A 1 210 ? -16.730 2.862 4.073 1.00 98.12 210 LEU A N 1
ATOM 1604 C CA . LEU A 1 210 ? -17.482 2.592 2.845 1.00 98.12 210 LEU A CA 1
ATOM 1605 C C . LEU A 1 210 ? -17.404 1.120 2.422 1.00 98.12 210 LEU A C 1
ATOM 1607 O O . LEU A 1 210 ? -18.394 0.575 1.938 1.00 98.12 210 LEU A O 1
ATOM 1611 N N . LEU A 1 211 ? -16.254 0.466 2.602 1.00 97.75 211 LEU A N 1
ATOM 1612 C CA . LEU A 1 211 ? -16.102 -0.962 2.336 1.00 97.75 211 LEU A CA 1
ATOM 1613 C C . LEU A 1 211 ? -17.023 -1.783 3.250 1.00 97.75 211 LEU A C 1
ATOM 1615 O O . LEU A 1 211 ? -17.804 -2.590 2.745 1.00 97.75 211 LEU A O 1
ATOM 1619 N N . LEU A 1 212 ? -16.981 -1.547 4.564 1.00 97.44 212 LEU A N 1
ATOM 1620 C CA . LEU A 1 212 ? -17.786 -2.278 5.547 1.00 97.44 212 LEU A CA 1
ATOM 1621 C C . LEU A 1 212 ? -19.284 -2.021 5.366 1.00 97.44 212 LEU A C 1
ATOM 1623 O O . LEU A 1 212 ? -20.055 -2.967 5.272 1.00 97.44 212 LEU A O 1
ATOM 1627 N N . THR A 1 213 ? -19.704 -0.761 5.217 1.00 96.69 213 THR A N 1
ATOM 1628 C CA . THR A 1 213 ? -21.127 -0.418 5.008 1.00 96.69 213 THR A CA 1
ATOM 1629 C C . THR A 1 213 ? -21.727 -1.037 3.743 1.00 96.69 213 THR A C 1
ATOM 1631 O O . THR A 1 213 ? -22.928 -1.288 3.696 1.00 96.69 213 THR A O 1
ATOM 1634 N N . ARG A 1 214 ? -20.924 -1.297 2.705 1.00 95.94 214 ARG A N 1
ATOM 1635 C CA . ARG A 1 214 ? -21.396 -1.947 1.470 1.00 95.94 214 ARG A CA 1
ATOM 1636 C C . ARG A 1 214 ? -21.435 -3.469 1.550 1.00 95.94 214 ARG A C 1
ATOM 1638 O O . ARG A 1 214 ? -22.122 -4.080 0.739 1.00 95.94 214 ARG A O 1
ATOM 1645 N N . THR A 1 215 ? -20.668 -4.070 2.455 1.00 94.75 215 THR A N 1
ATOM 1646 C CA . THR A 1 215 ? -20.444 -5.523 2.492 1.00 94.75 215 THR A CA 1
ATOM 1647 C C . THR A 1 215 ? -21.049 -6.153 3.739 1.00 94.75 215 THR A C 1
ATOM 1649 O O . THR A 1 215 ? -21.947 -6.979 3.622 1.00 94.75 215 THR A O 1
ATOM 1652 N N . GLU A 1 216 ? -20.617 -5.725 4.924 1.00 95.38 216 GLU A N 1
ATOM 1653 C CA . GLU A 1 216 ? -21.083 -6.214 6.222 1.00 95.38 216 GLU A CA 1
ATOM 1654 C C . GLU A 1 216 ? -21.124 -5.071 7.263 1.00 95.38 216 GLU A C 1
ATOM 1656 O O . GLU A 1 216 ? -20.198 -4.921 8.066 1.00 95.38 216 GLU A O 1
ATOM 1661 N N . PRO A 1 217 ? -22.202 -4.259 7.294 1.00 94.62 217 PRO A N 1
ATOM 1662 C CA . PRO A 1 217 ? -22.315 -3.103 8.192 1.00 94.62 217 PRO A CA 1
ATOM 1663 C C . PRO A 1 217 ? -22.178 -3.441 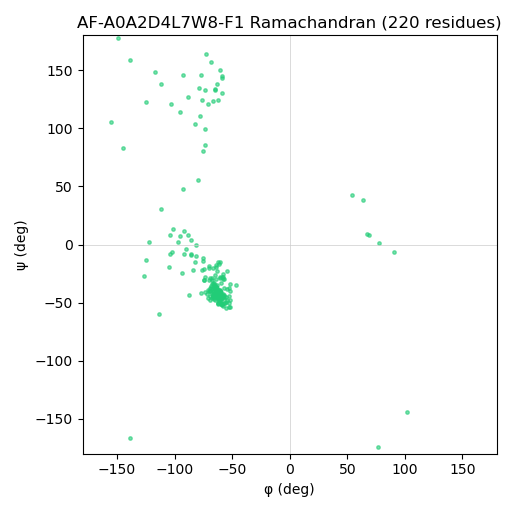9.679 1.00 94.62 217 PRO A C 1
ATOM 1665 O O . PRO A 1 217 ? -21.685 -2.624 10.448 1.00 94.62 217 PRO A O 1
ATOM 1668 N N . ALA A 1 218 ? -22.577 -4.653 10.077 1.00 94.00 218 ALA A N 1
ATOM 1669 C CA . ALA A 1 218 ? -22.512 -5.118 11.462 1.00 94.00 218 ALA A CA 1
ATOM 1670 C C . ALA A 1 218 ? -21.080 -5.167 12.029 1.00 94.00 218 ALA A C 1
ATOM 1672 O O . ALA A 1 218 ? -20.912 -5.231 13.241 1.00 94.00 218 ALA A O 1
ATOM 1673 N N . LEU A 1 219 ? -20.047 -5.133 11.176 1.00 93.75 219 LEU A N 1
ATOM 1674 C CA . LEU A 1 219 ? -18.648 -5.070 11.608 1.00 93.75 219 LEU A CA 1
ATOM 1675 C C . LEU A 1 219 ? -18.219 -3.686 12.112 1.00 93.75 219 LEU A C 1
ATOM 1677 O O . LEU A 1 219 ? -17.135 -3.568 12.672 1.00 93.75 219 LEU A O 1
ATOM 1681 N N . ILE A 1 220 ? -19.025 -2.643 11.901 1.00 89.56 220 ILE A N 1
ATOM 1682 C CA . ILE A 1 220 ? -18.732 -1.291 12.402 1.00 89.56 220 ILE A CA 1
ATOM 1683 C C . ILE A 1 220 ? -18.979 -1.206 13.914 1.00 89.56 220 ILE A C 1
ATOM 1685 O O . ILE A 1 220 ? -18.275 -0.476 14.605 1.00 89.56 220 ILE A O 1
ATOM 1689 N N . ASP A 1 221 ? -19.931 -1.990 14.421 1.00 81.06 221 ASP A N 1
ATOM 1690 C CA . ASP A 1 221 ? -20.292 -2.051 15.842 1.00 81.06 221 ASP A CA 1
ATOM 1691 C C . ASP A 1 221 ? -19.460 -3.088 16.631 1.00 81.06 221 ASP A C 1
ATOM 1693 O O . ASP A 1 221 ? -19.790 -3.393 17.780 1.00 81.06 221 ASP A O 1
ATOM 1697 N N . ALA A 1 222 ? -18.430 -3.673 16.002 1.00 70.38 222 ALA A N 1
ATOM 1698 C CA . ALA A 1 222 ? -17.643 -4.795 16.526 1.00 70.38 222 ALA A CA 1
ATOM 1699 C C . ALA A 1 222 ? -16.500 -4.391 17.475 1.00 70.38 222 ALA A C 1
ATOM 1701 O O . ALA A 1 222 ? -15.773 -3.405 17.199 1.00 70.38 222 ALA A O 1
#